Protein AF-A0A497KHQ5-F1 (afdb_monomer)

Mean predicted aligned error: 6.44 Å

Nearest PDB structures (foldseek):
  6l7s-assembly1_C  TM=7.449E-01  e=1.242E-02  Homo sapiens
  4qb5-assembly1_C  TM=6.664E-01  e=3.956E+00  Rhodoferax ferrireducens T118
  4qb5-assembly2_B  TM=6.633E-01  e=3.956E+00  Rhodoferax ferrireducens T118
  1u2x-assembly2_B  TM=2.393E-01  e=1.279E+00  Pyrococcus horikoshii

Solvent-accessible surface area (backbone atoms only — not comparable to full-atom values): 12905 Å² total; per-residue (Å²): 71,59,88,84,69,63,38,82,51,92,83,61,65,59,45,84,47,77,44,52,30,50,50,43,57,68,56,57,74,39,44,54,62,41,44,73,75,60,33,48,77,51,51,54,61,40,35,46,35,39,38,45,89,89,40,40,38,39,31,38,31,34,41,78,57,90,69,31,27,32,35,70,42,76,71,34,80,43,90,64,56,77,64,56,54,50,51,50,49,52,46,35,44,57,80,45,60,90,51,53,56,75,90,79,47,56,70,72,55,56,54,53,55,74,73,50,60,78,90,44,49,66,59,51,37,50,50,52,50,54,52,44,44,75,59,56,39,39,73,38,40,41,46,44,65,30,67,34,68,74,53,62,40,76,45,79,53,93,92,39,80,41,79,38,51,29,66,48,69,65,53,48,28,70,75,60,36,92,60,50,90,56,88,57,95,80,70,74,89,72,84,35,71,64,37,78,82,62,76,79,69,64,69,75,73,59,37,44,66,53,28,41,54,52,30,53,54,57,63,73,76,110

Radius of gyration: 18.42 Å; Cα contacts (8 Å, |Δi|>4): 285; chains: 1; bounding box: 38×45×41 Å

Secondary structure (DSSP, 8-state):
-HHHHSS--TT--EEEEEEEGGGHHHHHTTHHHHHHTT-EEEE-SSEEEEEETTEEEEEEEEEEETTEEEEEEEEE-----HHHHHHHHHHHHTTTTTTS-TTTS-HHHHHHHHHS-GGGHHHHHHHHHHHHHHTT-EEEEEEEEGGGGTSEEEEEETTEEEEEESSHHHHHHHHH-TTTTS--TT----TT-S-TT-----GGGGSHHHHHHHHHHHHHT-

pLDDT: mean 84.47, std 10.84, range [39.62, 97.38]

Structure (mmCIF, N/CA/C/O backbone):
data_AF-A0A497KHQ5-F1
#
_entry.id   AF-A0A497KHQ5-F1
#
loop_
_atom_site.group_PDB
_atom_site.id
_atom_site.type_symbol
_atom_site.label_atom_id
_atom_site.label_alt_id
_atom_site.label_comp_id
_atom_site.label_asym_id
_atom_site.label_entity_id
_atom_site.label_seq_id
_atom_site.pdbx_PDB_ins_code
_atom_site.Cartn_x
_atom_site.Cartn_y
_atom_site.Cartn_z
_atom_site.occupancy
_atom_site.B_iso_or_equiv
_atom_site.auth_seq_id
_atom_site.auth_comp_id
_atom_site.auth_asym_id
_atom_site.auth_atom_id
_atom_site.pdbx_PDB_model_num
ATOM 1 N N . GLY A 1 1 ? 6.304 -17.174 -1.106 1.00 90.50 1 GLY A N 1
ATOM 2 C CA . GLY A 1 1 ? 5.657 -18.406 -0.612 1.00 90.50 1 GLY A CA 1
ATOM 3 C C . GLY A 1 1 ? 4.700 -18.999 -1.626 1.00 90.50 1 GLY A C 1
ATOM 4 O O . GLY A 1 1 ? 5.001 -20.048 -2.179 1.00 90.50 1 GLY A O 1
ATOM 5 N N . ALA A 1 2 ? 3.586 -18.314 -1.908 1.00 94.06 2 ALA A N 1
ATOM 6 C CA . ALA A 1 2 ? 2.476 -18.850 -2.706 1.00 94.06 2 ALA A CA 1
ATOM 7 C C . ALA A 1 2 ? 2.875 -19.440 -4.073 1.00 94.06 2 ALA A C 1
ATOM 9 O O . ALA A 1 2 ? 2.565 -20.594 -4.334 1.00 94.06 2 ALA A O 1
ATOM 10 N N . VAL A 1 3 ? 3.603 -18.693 -4.911 1.00 94.56 3 VAL A N 1
ATOM 11 C CA . VAL A 1 3 ? 4.017 -19.167 -6.250 1.00 94.56 3 VAL A CA 1
ATOM 12 C C . VAL A 1 3 ? 5.096 -20.248 -6.172 1.00 94.56 3 VAL A C 1
ATOM 14 O O . VAL A 1 3 ? 5.019 -21.258 -6.856 1.00 94.56 3 VAL A O 1
ATOM 17 N N . ARG A 1 4 ? 6.105 -20.037 -5.321 1.00 93.12 4 ARG A N 1
ATOM 18 C CA . ARG A 1 4 ? 7.283 -20.910 -5.227 1.00 93.12 4 ARG A CA 1
ATOM 19 C C . ARG A 1 4 ? 6.982 -22.266 -4.587 1.00 93.12 4 ARG A C 1
ATOM 21 O O . ARG A 1 4 ? 7.469 -23.285 -5.052 1.00 93.12 4 ARG A O 1
ATOM 28 N N . GLU A 1 5 ? 6.244 -22.262 -3.480 1.00 92.94 5 GLU A N 1
ATOM 29 C CA . GLU A 1 5 ? 6.102 -23.418 -2.584 1.00 92.94 5 GLU A CA 1
ATOM 30 C C . GLU A 1 5 ? 4.640 -23.772 -2.284 1.00 92.94 5 GLU A C 1
ATOM 32 O O . GLU A 1 5 ? 4.385 -24.702 -1.523 1.00 92.94 5 GLU A O 1
ATOM 37 N N . GLY A 1 6 ? 3.666 -23.011 -2.797 1.00 93.81 6 GLY A N 1
ATOM 38 C CA . GLY A 1 6 ? 2.247 -23.253 -2.513 1.00 93.81 6 GLY A CA 1
ATOM 39 C C . GLY A 1 6 ? 1.849 -23.052 -1.045 1.00 93.81 6 GLY A C 1
ATOM 40 O O . GLY A 1 6 ? 0.769 -23.476 -0.645 1.00 93.81 6 GLY A O 1
ATOM 41 N N . ARG A 1 7 ? 2.696 -22.404 -0.229 1.00 93.31 7 ARG A N 1
ATOM 42 C CA . ARG A 1 7 ? 2.475 -22.193 1.214 1.00 93.31 7 ARG A CA 1
ATOM 43 C C . ARG A 1 7 ? 2.938 -20.818 1.698 1.00 93.31 7 ARG A C 1
ATOM 45 O O . ARG A 1 7 ? 3.725 -20.141 1.029 1.00 93.31 7 ARG A O 1
ATOM 52 N N . ILE A 1 8 ? 2.458 -20.419 2.876 1.00 91.25 8 ILE A N 1
ATOM 53 C CA . ILE A 1 8 ? 2.971 -19.248 3.608 1.00 91.25 8 ILE A CA 1
ATOM 54 C C . ILE A 1 8 ? 4.398 -19.550 4.083 1.00 91.25 8 ILE A C 1
ATOM 56 O O . ILE A 1 8 ? 4.686 -20.672 4.513 1.00 91.25 8 ILE A O 1
ATOM 60 N N . ILE A 1 9 ? 5.300 -18.571 3.976 1.00 90.25 9 ILE A N 1
ATOM 61 C CA . ILE A 1 9 ? 6.669 -18.732 4.470 1.00 90.25 9 ILE A CA 1
ATOM 62 C C . ILE A 1 9 ? 6.625 -18.679 6.008 1.00 90.25 9 ILE A C 1
ATOM 64 O O . ILE A 1 9 ? 5.984 -17.786 6.555 1.00 90.25 9 ILE A O 1
ATOM 68 N N . PRO A 1 10 ? 7.283 -19.601 6.739 1.00 89.06 10 PRO A N 1
ATOM 69 C CA . PRO A 1 10 ? 7.136 -19.692 8.196 1.00 89.06 10 PRO A CA 1
ATOM 70 C C . PRO A 1 10 ? 7.509 -18.432 8.989 1.00 89.06 10 PRO A C 1
ATOM 72 O O . PRO A 1 10 ? 7.027 -18.265 10.105 1.00 89.06 10 PRO A O 1
ATOM 75 N N . TRP A 1 11 ? 8.381 -17.584 8.440 1.00 89.25 11 TRP A N 1
ATOM 76 C CA . TRP A 1 11 ? 8.819 -16.332 9.060 1.00 89.25 11 TRP A CA 1
ATOM 77 C C . TRP A 1 11 ? 8.120 -15.083 8.498 1.00 89.25 11 TRP A C 1
ATOM 79 O O . TRP A 1 11 ? 8.437 -13.982 8.945 1.00 89.25 11 TRP A O 1
ATOM 89 N N . ASP A 1 12 ? 7.164 -15.229 7.569 1.00 87.06 12 ASP A N 1
ATOM 90 C CA . ASP A 1 12 ? 6.320 -14.107 7.138 1.00 87.06 12 ASP A CA 1
ATOM 91 C C . ASP A 1 12 ? 5.403 -13.693 8.299 1.00 87.06 12 ASP A C 1
ATOM 93 O O . ASP A 1 12 ? 4.770 -14.527 8.953 1.00 87.06 12 ASP A O 1
ATOM 97 N N . THR A 1 13 ? 5.322 -12.388 8.558 1.00 87.38 13 THR A N 1
ATOM 98 C CA . THR A 1 13 ? 4.508 -11.831 9.660 1.00 87.38 13 THR A CA 1
ATOM 99 C C . THR A 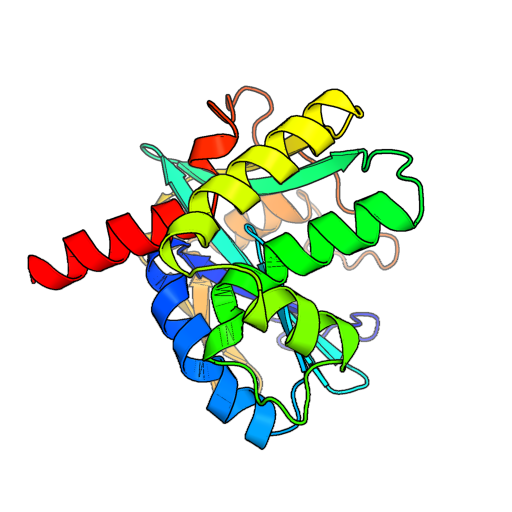1 13 ? 3.265 -11.087 9.171 1.00 87.38 13 THR A C 1
ATOM 101 O O . THR A 1 13 ? 2.407 -10.682 9.963 1.00 87.38 13 THR A O 1
ATOM 104 N N . ASP A 1 14 ? 3.145 -10.942 7.858 1.00 89.94 14 ASP A N 1
ATOM 105 C CA . ASP A 1 14 ? 2.129 -10.182 7.159 1.00 89.94 14 ASP A CA 1
ATOM 106 C C . ASP A 1 14 ? 1.719 -10.853 5.840 1.00 89.94 14 ASP A C 1
ATOM 108 O O . ASP A 1 14 ? 2.266 -11.866 5.407 1.00 89.94 14 ASP A O 1
ATOM 112 N N . ILE A 1 15 ? 0.657 -10.317 5.245 1.00 91.44 15 ILE A N 1
ATOM 113 C CA . ILE A 1 15 ? 0.131 -10.727 3.947 1.00 91.44 15 ILE A CA 1
ATOM 114 C C . ILE A 1 15 ? 0.060 -9.482 3.072 1.00 91.44 15 ILE A C 1
ATOM 116 O O . ILE A 1 15 ? -0.700 -8.558 3.371 1.00 91.44 15 ILE A O 1
ATOM 120 N N . ASP A 1 16 ? 0.797 -9.485 1.967 1.00 91.06 16 ASP A N 1
ATOM 121 C CA . ASP A 1 16 ? 0.724 -8.433 0.959 1.00 91.06 16 ASP A CA 1
ATOM 122 C C . ASP A 1 16 ? -0.207 -8.820 -0.195 1.00 91.06 16 ASP A C 1
ATOM 124 O O . ASP A 1 16 ? -0.142 -9.913 -0.760 1.00 91.06 16 ASP A O 1
ATOM 128 N N . LEU A 1 17 ? -1.069 -7.880 -0.565 1.00 94.75 17 LEU A N 1
ATOM 129 C CA . LEU A 1 17 ? -1.957 -7.917 -1.721 1.00 94.75 17 LEU A CA 1
ATOM 130 C C . LEU A 1 17 ? -1.772 -6.633 -2.542 1.00 94.75 17 LEU A C 1
ATOM 132 O O . LEU A 1 17 ? -1.210 -5.646 -2.068 1.00 94.75 17 LEU A O 1
ATOM 136 N N . GLY A 1 18 ? -2.288 -6.619 -3.770 1.00 94.75 18 GLY A N 1
ATOM 137 C CA . GLY A 1 18 ? -2.265 -5.447 -4.645 1.00 94.75 18 GLY A CA 1
ATOM 138 C C . GLY A 1 18 ? -3.650 -5.107 -5.183 1.00 94.75 18 GLY A C 1
ATOM 139 O O . GLY A 1 18 ? -4.434 -5.999 -5.499 1.00 94.75 18 GLY A O 1
ATOM 140 N N . ALA A 1 19 ? -3.940 -3.815 -5.309 1.00 95.19 19 ALA A N 1
ATOM 141 C CA . ALA A 1 19 ? -5.115 -3.298 -6.004 1.00 95.19 19 ALA A CA 1
ATOM 142 C C . ALA A 1 19 ? -4.749 -2.034 -6.789 1.00 95.19 19 ALA A C 1
ATOM 144 O O . ALA A 1 19 ? -3.788 -1.340 -6.455 1.00 95.19 19 ALA A O 1
ATOM 145 N N . MET A 1 20 ? -5.526 -1.702 -7.820 1.00 93.50 20 MET A N 1
ATOM 146 C CA . MET A 1 20 ? -5.388 -0.402 -8.474 1.00 93.50 20 MET A CA 1
ATOM 147 C C . MET A 1 20 ? -5.937 0.697 -7.558 1.00 93.50 20 MET A C 1
ATOM 149 O O . MET A 1 20 ? -7.005 0.557 -6.967 1.00 93.50 20 MET A O 1
ATOM 153 N N . CYS A 1 21 ? -5.232 1.822 -7.466 1.00 91.25 21 CYS A N 1
ATOM 154 C CA . CYS A 1 21 ? -5.620 2.977 -6.656 1.00 91.25 21 CYS A CA 1
ATOM 155 C C . CYS A 1 21 ? -6.992 3.527 -7.076 1.00 91.25 21 CYS A C 1
ATOM 157 O O . CYS A 1 21 ? -7.769 3.963 -6.232 1.00 91.25 21 CYS A O 1
ATOM 159 N N . SER A 1 22 ? -7.335 3.436 -8.365 1.00 88.25 22 SER A N 1
ATOM 160 C CA . SER A 1 22 ? -8.658 3.791 -8.898 1.00 88.25 22 SER A CA 1
ATOM 161 C C . SER A 1 22 ? -9.802 2.930 -8.346 1.00 88.25 22 SER A C 1
ATOM 163 O O . SER A 1 22 ? -10.960 3.333 -8.420 1.00 88.25 22 SER A O 1
ATOM 165 N N . GLU A 1 23 ? -9.500 1.766 -7.768 1.00 90.06 23 GLU A N 1
ATOM 166 C CA . GLU A 1 23 ? -10.470 0.883 -7.115 1.00 90.06 23 GLU A CA 1
ATOM 167 C C . GLU A 1 23 ? -10.505 1.045 -5.592 1.00 90.06 23 GLU A C 1
ATOM 169 O O . GLU A 1 23 ? -11.276 0.356 -4.919 1.00 90.06 23 GLU A O 1
ATOM 174 N N . ALA A 1 24 ? -9.716 1.964 -5.028 1.00 89.75 24 ALA A N 1
ATOM 175 C CA . ALA A 1 24 ? -9.628 2.147 -3.585 1.00 89.75 24 ALA A CA 1
ATOM 176 C C . ALA A 1 24 ? -10.984 2.464 -2.930 1.00 89.75 24 ALA A C 1
ATOM 178 O O . ALA A 1 24 ? -11.211 2.046 -1.799 1.00 89.75 24 ALA A O 1
ATOM 179 N N . ASP A 1 25 ? -11.915 3.116 -3.639 1.00 87.62 25 ASP A N 1
ATOM 180 C CA . ASP A 1 25 ? -13.280 3.369 -3.146 1.00 87.62 25 ASP A CA 1
ATOM 181 C C . ASP A 1 25 ? -13.998 2.063 -2.767 1.00 87.62 25 ASP A C 1
ATOM 183 O O . ASP A 1 25 ? -14.642 1.965 -1.721 1.00 87.62 25 ASP A O 1
ATOM 187 N N . LYS A 1 26 ? -13.821 1.002 -3.567 1.00 90.94 26 LYS A N 1
ATOM 188 C CA . LYS A 1 26 ? -14.425 -0.309 -3.292 1.00 90.94 26 LYS A CA 1
ATOM 189 C C . LYS A 1 26 ? -13.916 -0.884 -1.970 1.00 90.94 26 LYS A C 1
ATOM 191 O O . LYS A 1 26 ? -14.701 -1.469 -1.229 1.00 90.94 26 LYS A O 1
ATOM 196 N N . LEU A 1 27 ? -12.630 -0.695 -1.665 1.00 91.56 27 LEU A N 1
ATOM 197 C CA . LEU A 1 27 ? -12.016 -1.118 -0.402 1.00 91.56 27 LEU A CA 1
ATOM 198 C C . LEU A 1 27 ? -12.486 -0.239 0.764 1.00 91.56 27 LEU A C 1
ATOM 200 O O . LEU A 1 27 ? -12.907 -0.748 1.802 1.00 91.56 27 LEU A O 1
ATOM 204 N N . ILE A 1 28 ? -12.483 1.082 0.574 1.00 89.62 28 ILE A N 1
ATOM 205 C CA . ILE A 1 28 ? -12.901 2.075 1.570 1.00 89.62 28 ILE A CA 1
ATOM 206 C C . ILE A 1 28 ? -14.351 1.835 2.012 1.00 89.62 28 ILE A C 1
ATOM 208 O O . ILE A 1 28 ? -14.645 1.807 3.207 1.00 89.62 28 ILE A O 1
ATOM 212 N N . ARG A 1 29 ? -15.270 1.545 1.086 1.00 90.38 29 ARG A N 1
ATOM 213 C CA . ARG A 1 29 ? -16.673 1.230 1.421 1.00 90.38 29 ARG A CA 1
ATOM 214 C C . ARG A 1 29 ? -16.846 -0.049 2.242 1.00 90.38 29 ARG A C 1
ATOM 216 O O . ARG A 1 29 ? -17.902 -0.240 2.842 1.00 90.38 29 ARG A O 1
ATOM 223 N N . LYS A 1 30 ? -15.838 -0.924 2.288 1.00 93.31 30 LYS A N 1
ATOM 224 C CA . LYS A 1 30 ? -15.858 -2.170 3.067 1.00 93.31 30 LYS A CA 1
ATOM 225 C C . LYS A 1 30 ? -15.378 -2.009 4.504 1.00 93.31 30 LYS A C 1
ATOM 227 O O . LYS A 1 30 ? -15.531 -2.952 5.278 1.00 93.31 30 LYS A O 1
ATOM 232 N N . ILE A 1 31 ? -14.887 -0.831 4.898 1.00 91.88 31 ILE A N 1
ATOM 233 C CA . ILE A 1 31 ? -14.436 -0.554 6.273 1.00 91.88 31 ILE A CA 1
ATOM 234 C C . ILE A 1 31 ? -15.462 -0.993 7.333 1.00 91.88 31 ILE A C 1
ATOM 236 O O . ILE A 1 31 ? -15.057 -1.731 8.233 1.00 91.88 31 ILE A O 1
ATOM 240 N N . PRO A 1 32 ? -16.771 -0.667 7.238 1.00 91.19 32 PRO A N 1
ATOM 241 C CA . PRO A 1 32 ? -17.730 -1.089 8.262 1.00 91.19 32 PRO A CA 1
ATOM 242 C C . PRO A 1 32 ? -17.834 -2.616 8.402 1.00 91.19 32 PRO A C 1
ATOM 244 O O . PRO A 1 32 ? -17.900 -3.136 9.513 1.00 91.19 32 PRO A O 1
ATOM 247 N N . GLU A 1 33 ? -17.814 -3.345 7.281 1.00 93.56 33 GLU A N 1
ATOM 248 C CA . GLU A 1 33 ? -17.879 -4.813 7.255 1.00 93.56 33 GLU A CA 1
ATOM 249 C C . GLU A 1 33 ? -16.611 -5.438 7.864 1.00 93.56 33 GLU A C 1
ATOM 251 O O . GLU A 1 33 ? -16.678 -6.393 8.640 1.00 93.56 33 GLU A O 1
ATOM 256 N N . LEU A 1 34 ? -15.444 -4.874 7.546 1.00 93.25 34 LEU A N 1
ATOM 257 C CA . LEU A 1 34 ? -14.155 -5.308 8.085 1.00 93.25 34 LEU A CA 1
ATOM 258 C C . LEU A 1 34 ? -14.071 -5.069 9.597 1.00 93.25 34 LEU A C 1
ATOM 260 O O . LEU A 1 34 ? -13.654 -5.959 10.343 1.00 93.25 34 LEU A O 1
ATOM 264 N N . GLU A 1 35 ? -14.527 -3.907 10.068 1.00 91.19 35 GLU A N 1
ATOM 265 C CA . GLU A 1 35 ? -14.580 -3.588 11.496 1.00 91.19 35 GLU A CA 1
ATOM 266 C C . GLU A 1 35 ? -15.525 -4.524 12.263 1.00 91.19 35 GLU A C 1
ATOM 268 O O . GLU A 1 35 ? -15.177 -4.976 13.359 1.00 91.19 35 GLU A O 1
ATOM 273 N N . GLN A 1 36 ? -16.682 -4.876 11.685 1.00 91.88 36 GLN A N 1
ATOM 274 C CA . GLN A 1 36 ? -17.602 -5.876 12.252 1.00 91.88 36 GLN A CA 1
ATOM 275 C C . GLN A 1 36 ? -16.948 -7.258 12.367 1.00 91.88 36 GLN A C 1
ATOM 277 O O . GLN A 1 36 ? -17.141 -7.955 13.362 1.00 91.88 36 GLN A O 1
ATOM 282 N N . LYS A 1 37 ? -16.106 -7.631 11.397 1.00 93.00 37 LYS A N 1
ATOM 283 C CA . LYS A 1 37 ? -15.306 -8.869 11.413 1.00 93.00 37 LYS A CA 1
ATOM 284 C C . LYS A 1 37 ? -14.092 -8.809 12.356 1.00 93.00 37 LYS A C 1
ATOM 286 O O . LYS A 1 37 ? -13.327 -9.772 12.437 1.00 93.00 37 LYS A O 1
ATOM 291 N N . GLY A 1 38 ? -13.916 -7.708 13.089 1.00 92.19 38 GLY A N 1
ATOM 292 C CA . GLY A 1 38 ? -12.879 -7.543 14.106 1.00 92.19 38 GLY A CA 1
ATOM 293 C C . GLY A 1 38 ? -11.539 -7.031 13.579 1.00 92.19 38 GLY A C 1
ATOM 294 O O . GLY A 1 38 ? -10.569 -7.012 14.341 1.00 92.19 38 GLY A O 1
ATOM 295 N N . PHE A 1 39 ? -11.465 -6.604 12.317 1.00 92.56 39 PHE A N 1
ATOM 296 C CA . PHE A 1 39 ? -10.277 -5.939 11.792 1.00 92.56 39 PHE A CA 1
ATOM 297 C C . PHE A 1 39 ? -10.201 -4.498 12.298 1.00 92.56 39 PHE A C 1
ATOM 299 O O . PHE A 1 39 ? -11.208 -3.800 12.420 1.00 92.56 39 PHE A O 1
ATOM 306 N N . LYS A 1 40 ? -8.986 -4.036 12.583 1.00 91.25 40 LYS A N 1
ATOM 307 C CA . LYS A 1 40 ? -8.671 -2.606 12.594 1.00 91.25 40 LYS A CA 1
ATOM 308 C C . LYS A 1 40 ? -8.248 -2.223 11.187 1.00 91.25 40 LYS A C 1
ATOM 310 O O . LYS A 1 40 ? -7.472 -2.961 10.588 1.00 91.25 40 LYS A O 1
ATOM 315 N N . VAL A 1 41 ? -8.737 -1.100 10.681 1.00 90.44 41 VAL A N 1
ATOM 316 C CA . VAL A 1 41 ? -8.380 -0.615 9.348 1.00 90.44 41 VAL A CA 1
ATOM 317 C C . VAL A 1 41 ? -7.605 0.686 9.480 1.00 90.44 41 VAL A C 1
ATOM 319 O O . VAL A 1 41 ? -7.947 1.526 10.312 1.00 90.44 41 VAL A O 1
ATOM 322 N N . ASP A 1 42 ? -6.562 0.830 8.674 1.00 88.00 42 ASP A N 1
ATOM 323 C CA . ASP A 1 42 ? -5.882 2.095 8.444 1.00 88.00 42 ASP A CA 1
ATOM 324 C C . ASP A 1 42 ? -5.658 2.290 6.946 1.00 88.00 42 ASP A C 1
ATOM 326 O O . ASP A 1 42 ? -5.470 1.326 6.203 1.00 88.00 42 ASP A O 1
ATOM 330 N N . ILE A 1 43 ? -5.708 3.532 6.487 1.00 87.00 43 ILE A N 1
ATOM 331 C CA . ILE A 1 43 ? -5.603 3.862 5.067 1.00 87.00 43 ILE A CA 1
ATOM 332 C C . ILE A 1 43 ? -4.660 5.034 4.946 1.00 87.00 43 ILE A C 1
ATOM 334 O O . ILE A 1 43 ? -4.873 6.086 5.539 1.00 87.00 43 ILE A O 1
ATOM 338 N N . THR A 1 44 ? -3.626 4.828 4.153 1.00 83.94 44 THR A N 1
ATOM 339 C CA . THR A 1 44 ? -2.692 5.871 3.742 1.00 83.94 44 THR A CA 1
ATOM 340 C C . THR A 1 44 ? -2.946 6.186 2.274 1.00 83.94 44 THR A C 1
ATOM 342 O O . THR A 1 44 ? -3.725 5.499 1.610 1.00 83.94 44 THR A O 1
ATOM 345 N N . ASP A 1 45 ? -2.230 7.154 1.709 1.00 81.25 45 ASP A N 1
ATOM 346 C CA . ASP A 1 45 ? -2.305 7.359 0.261 1.00 81.25 45 ASP A CA 1
ATOM 347 C C . ASP A 1 45 ? -1.843 6.121 -0.533 1.00 81.25 45 ASP A C 1
ATOM 349 O O . ASP A 1 45 ? -2.198 5.969 -1.697 1.00 81.25 45 ASP A O 1
ATOM 353 N N . PHE A 1 46 ? -1.054 5.218 0.053 1.00 83.56 46 PHE A N 1
ATOM 354 C CA . PHE A 1 46 ? -0.340 4.180 -0.706 1.00 83.56 46 PHE A CA 1
ATOM 355 C C . PHE A 1 46 ? -0.814 2.768 -0.400 1.00 83.56 46 PHE A C 1
ATOM 357 O O . PHE A 1 46 ? -0.570 1.854 -1.188 1.00 83.56 46 PHE A O 1
ATOM 364 N N . ARG A 1 47 ? -1.449 2.575 0.756 1.00 90.38 47 ARG A N 1
ATOM 365 C CA . ARG A 1 47 ? -1.819 1.258 1.267 1.00 90.38 47 ARG A CA 1
ATOM 366 C C . ARG A 1 47 ? -3.138 1.311 2.013 1.00 90.38 47 ARG A C 1
ATOM 368 O O . ARG A 1 47 ? -3.368 2.224 2.808 1.00 90.38 47 ARG A O 1
ATOM 375 N N . PHE A 1 48 ? -3.938 0.274 1.809 1.00 93.06 48 PHE A N 1
ATOM 376 C CA . PHE A 1 48 ? -5.063 -0.078 2.662 1.00 93.06 48 PHE A CA 1
ATOM 377 C C . PHE A 1 48 ? -4.619 -1.212 3.587 1.00 93.06 48 PHE A C 1
ATOM 379 O O . PHE A 1 48 ? -4.272 -2.295 3.122 1.00 93.06 48 PHE A O 1
ATOM 386 N N . ILE A 1 49 ? -4.585 -0.962 4.891 1.00 93.38 49 ILE A N 1
ATOM 387 C CA . ILE A 1 49 ? -4.014 -1.868 5.887 1.00 93.38 49 ILE A CA 1
ATOM 388 C C . ILE A 1 49 ? -5.140 -2.390 6.771 1.00 93.38 49 ILE A C 1
ATOM 390 O O . ILE A 1 49 ? -5.885 -1.624 7.378 1.00 93.38 49 ILE A O 1
ATOM 394 N N . MET A 1 50 ? -5.242 -3.708 6.881 1.00 94.44 50 MET A N 1
ATOM 395 C CA . MET A 1 50 ? -6.133 -4.394 7.807 1.00 94.44 50 MET A CA 1
ATOM 396 C C . MET A 1 50 ? -5.298 -5.146 8.828 1.00 94.44 50 MET A C 1
ATOM 398 O O . MET A 1 50 ? -4.392 -5.895 8.484 1.00 94.44 50 MET A O 1
ATOM 402 N N . PHE A 1 51 ? -5.626 -4.992 10.101 1.00 92.81 51 PHE A N 1
ATOM 403 C CA . PHE A 1 51 ? -4.901 -5.638 11.179 1.00 92.81 51 PHE A CA 1
ATOM 404 C C . PHE A 1 51 ? -5.841 -6.443 12.064 1.00 92.81 51 PHE A C 1
ATOM 406 O O . PHE A 1 51 ? -6.802 -5.909 12.632 1.00 92.81 51 PHE A O 1
ATOM 413 N N . ARG A 1 52 ? -5.521 -7.725 12.235 1.00 91.06 52 ARG A N 1
ATOM 414 C CA . ARG A 1 52 ? -6.150 -8.610 13.215 1.00 91.06 52 ARG A CA 1
ATOM 415 C C . ARG A 1 52 ? -5.073 -9.530 13.772 1.00 91.06 52 ARG A C 1
ATOM 417 O O . ARG A 1 52 ? -4.586 -10.407 13.069 1.00 91.06 52 ARG A O 1
ATOM 424 N N . LYS A 1 53 ? -4.712 -9.315 15.044 1.00 86.50 53 LYS A N 1
ATOM 425 C CA . LYS A 1 53 ? -3.620 -10.042 15.711 1.00 86.50 53 LYS A CA 1
ATOM 426 C C . LYS A 1 53 ? -3.689 -11.557 15.429 1.00 86.50 53 LYS A C 1
ATOM 428 O O . LYS A 1 53 ? -4.776 -12.119 15.578 1.00 86.50 53 LYS A O 1
ATOM 433 N N . PRO A 1 54 ? -2.559 -12.208 15.097 1.00 88.31 54 PRO A N 1
ATOM 434 C CA . PRO A 1 54 ? -1.204 -11.646 15.011 1.00 88.31 54 PRO A CA 1
ATOM 435 C C . PRO A 1 54 ? -0.837 -11.041 13.641 1.00 88.31 54 PRO A C 1
ATOM 437 O O . PRO A 1 54 ? 0.255 -10.504 13.519 1.00 88.31 54 PRO A O 1
ATOM 440 N N . VAL A 1 55 ? -1.721 -11.093 12.642 1.00 89.00 55 VAL A N 1
ATOM 441 C CA . VAL A 1 55 ? -1.375 -10.833 11.234 1.00 89.00 55 VAL A CA 1
ATOM 442 C C . VAL A 1 55 ? -1.801 -9.431 10.784 1.00 89.00 55 VAL A C 1
ATOM 444 O O . VAL A 1 55 ? -2.902 -8.954 11.096 1.00 89.00 55 VAL A O 1
ATOM 447 N N . ALA A 1 56 ? -0.931 -8.775 10.017 1.00 92.38 56 ALA A N 1
ATOM 448 C CA . ALA A 1 56 ? -1.268 -7.599 9.222 1.00 92.38 56 ALA A CA 1
ATOM 449 C C . ALA A 1 56 ? -1.509 -8.005 7.762 1.00 92.38 56 ALA A C 1
ATOM 451 O O . ALA A 1 56 ? -0.785 -8.826 7.215 1.00 92.38 56 ALA A O 1
ATOM 452 N N . ILE A 1 57 ? -2.528 -7.430 7.133 1.00 94.19 57 ILE A N 1
ATOM 453 C CA . ILE A 1 57 ? -2.818 -7.590 5.709 1.00 94.19 57 ILE A CA 1
ATOM 454 C C . ILE A 1 57 ? -2.706 -6.207 5.075 1.00 94.19 57 ILE A C 1
ATOM 456 O O . ILE A 1 57 ? -3.449 -5.295 5.440 1.00 94.19 57 ILE A O 1
ATOM 460 N N . SER A 1 58 ? -1.779 -6.041 4.144 1.00 93.62 58 SER A N 1
ATOM 461 C CA . SER A 1 58 ? -1.505 -4.786 3.448 1.00 93.62 58 SER A CA 1
ATOM 462 C C . SER A 1 58 ? -1.922 -4.926 1.989 1.00 93.62 58 SER A C 1
ATOM 464 O O . SER A 1 58 ? -1.466 -5.821 1.290 1.00 93.62 58 SER A O 1
ATOM 466 N N . ILE A 1 59 ? -2.794 -4.041 1.510 1.00 95.50 59 ILE A N 1
ATOM 467 C CA . ILE A 1 59 ? -3.136 -3.928 0.092 1.00 95.50 59 ILE A CA 1
ATOM 468 C C . ILE A 1 59 ? -2.407 -2.704 -0.459 1.00 95.50 59 ILE A C 1
ATOM 470 O O . ILE A 1 59 ? -2.759 -1.566 -0.137 1.00 95.50 59 ILE A O 1
ATOM 474 N N . ALA A 1 60 ? -1.395 -2.933 -1.288 1.00 93.50 60 ALA A N 1
ATOM 475 C CA . ALA A 1 60 ? -0.671 -1.885 -1.987 1.00 93.50 60 ALA A CA 1
ATOM 476 C C . ALA A 1 60 ? -1.527 -1.291 -3.120 1.00 93.50 60 ALA A C 1
ATOM 478 O O . ALA A 1 60 ? -2.126 -2.024 -3.909 1.00 93.50 60 ALA A O 1
ATOM 479 N N . LEU A 1 61 ? -1.590 0.042 -3.198 1.00 93.12 61 LEU A N 1
ATOM 480 C CA . LEU A 1 61 ? -2.429 0.772 -4.153 1.00 93.12 61 LEU A CA 1
ATOM 481 C C . LEU A 1 61 ? -1.608 1.246 -5.361 1.00 93.12 61 LEU A C 1
ATOM 483 O O . LEU A 1 61 ? -1.006 2.326 -5.342 1.00 93.12 61 LEU A O 1
ATOM 487 N N . TYR A 1 62 ? -1.607 0.443 -6.424 1.00 92.75 62 TYR A N 1
ATOM 488 C CA . TYR A 1 62 ? -0.900 0.714 -7.677 1.00 92.75 62 TYR A CA 1
ATOM 489 C C . TYR A 1 62 ? -1.555 1.847 -8.459 1.00 92.75 62 TYR A C 1
ATOM 491 O O . TYR A 1 62 ? -2.765 1.871 -8.675 1.00 92.75 62 TYR A O 1
ATOM 499 N N . ARG A 1 63 ? -0.745 2.782 -8.941 1.00 90.38 63 ARG A N 1
ATOM 500 C CA . ARG A 1 63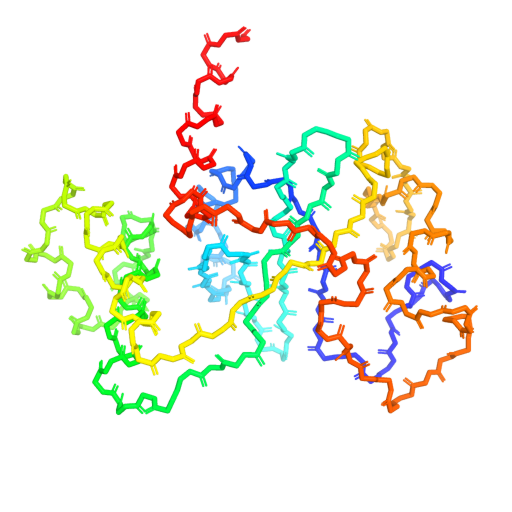 ? -1.165 3.839 -9.865 1.00 90.38 63 ARG A CA 1
ATOM 501 C C . ARG A 1 63 ? -0.643 3.538 -11.253 1.00 90.38 63 ARG A C 1
ATOM 503 O O . ARG A 1 63 ? 0.410 2.926 -11.396 1.00 90.38 63 ARG A O 1
ATOM 510 N N . ILE A 1 64 ? -1.355 4.006 -12.270 1.00 89.38 64 ILE A N 1
ATOM 511 C CA . ILE A 1 64 ? -0.950 3.844 -13.665 1.00 89.38 64 ILE A CA 1
ATOM 512 C C . ILE A 1 64 ? -0.524 5.190 -14.232 1.00 89.38 64 ILE A C 1
ATOM 514 O O . ILE A 1 64 ? -1.216 6.189 -14.061 1.00 89.38 64 ILE A O 1
ATOM 518 N N . ARG A 1 65 ? 0.603 5.211 -14.944 1.00 88.62 65 ARG A N 1
ATOM 519 C CA . ARG A 1 65 ? 1.008 6.344 -15.778 1.00 88.62 65 ARG A CA 1
ATOM 520 C C . ARG A 1 65 ? 1.690 5.833 -17.038 1.00 88.62 65 ARG A C 1
ATOM 522 O O . ARG A 1 65 ? 2.755 5.222 -16.969 1.00 88.62 65 ARG A O 1
ATOM 529 N N . GLY A 1 66 ? 1.064 6.076 -18.188 1.00 90.06 66 GLY A N 1
ATOM 530 C CA . GLY A 1 66 ? 1.500 5.491 -19.455 1.00 90.06 66 GLY A CA 1
ATOM 531 C C . GLY A 1 66 ? 1.512 3.960 -19.384 1.00 90.06 66 GLY A C 1
ATOM 532 O O . GLY A 1 66 ? 0.532 3.343 -18.969 1.00 90.06 66 GLY A O 1
ATOM 533 N N . ASN A 1 67 ? 2.640 3.352 -19.749 1.00 92.75 67 ASN A N 1
ATOM 534 C CA . ASN A 1 67 ? 2.864 1.904 -19.708 1.00 92.75 67 ASN A CA 1
ATOM 535 C C . ASN A 1 67 ? 3.455 1.403 -18.375 1.00 92.75 67 ASN A C 1
ATOM 537 O O . ASN A 1 67 ? 3.945 0.275 -18.312 1.00 92.75 67 ASN A O 1
ATOM 541 N N . LYS A 1 68 ? 3.433 2.219 -17.317 1.00 92.69 68 LYS A N 1
ATOM 542 C CA . LYS A 1 68 ? 4.015 1.898 -16.008 1.00 92.69 68 LYS A CA 1
ATOM 543 C C . LYS A 1 68 ? 2.937 1.833 -14.931 1.00 92.69 68 LYS A C 1
ATOM 545 O O . LYS A 1 68 ? 2.051 2.688 -14.873 1.00 92.69 68 LYS A O 1
ATOM 550 N N . ALA A 1 69 ? 3.048 0.835 -14.068 1.00 92.88 69 ALA A N 1
ATOM 551 C CA . ALA A 1 69 ? 2.330 0.719 -12.812 1.00 92.88 69 ALA A CA 1
ATOM 552 C C . ALA A 1 69 ? 3.302 0.988 -11.663 1.00 92.88 69 ALA A C 1
ATOM 554 O O . ALA A 1 69 ? 4.447 0.540 -11.702 1.00 92.88 69 ALA A O 1
ATOM 555 N N . TRP A 1 70 ? 2.882 1.737 -10.651 1.00 90.75 70 TRP A N 1
ATOM 556 C CA . TRP A 1 70 ? 3.810 2.177 -9.618 1.00 90.75 70 TRP A CA 1
ATOM 557 C C . TRP A 1 70 ? 3.176 2.329 -8.236 1.00 90.75 70 TRP A C 1
ATOM 559 O O . TRP A 1 70 ? 1.995 2.656 -8.102 1.00 90.75 70 TRP A O 1
ATOM 569 N N . LEU A 1 71 ? 3.995 2.098 -7.211 1.00 89.19 71 LEU A N 1
ATOM 570 C CA . LEU A 1 71 ? 3.695 2.311 -5.797 1.00 89.19 71 LEU A CA 1
ATOM 571 C C . LEU A 1 71 ? 4.565 3.441 -5.262 1.00 89.19 71 LEU A C 1
ATOM 573 O O . LEU A 1 71 ? 5.761 3.479 -5.546 1.00 89.19 71 LEU A O 1
ATOM 577 N N . LEU A 1 72 ? 3.995 4.333 -4.452 1.00 82.88 72 LEU A N 1
ATOM 578 C CA . LEU A 1 72 ? 4.805 5.298 -3.713 1.00 82.88 72 LEU A CA 1
ATOM 579 C C . LEU A 1 72 ? 5.327 4.667 -2.424 1.00 82.88 72 LEU A C 1
ATOM 581 O O . LEU A 1 72 ? 4.598 3.960 -1.729 1.00 82.88 72 LEU A O 1
ATOM 585 N N . CYS A 1 73 ? 6.576 4.962 -2.087 1.00 78.56 73 CYS A N 1
ATOM 586 C CA . CYS A 1 73 ? 7.218 4.525 -0.858 1.00 78.56 73 CYS A CA 1
ATOM 587 C C . CYS A 1 73 ? 7.986 5.664 -0.196 1.00 78.56 73 CYS A C 1
ATOM 589 O O . CYS A 1 73 ? 8.672 6.439 -0.861 1.00 78.56 73 CYS A O 1
ATOM 591 N N . CYS A 1 74 ? 7.891 5.745 1.130 1.00 76.25 74 CYS A N 1
ATOM 592 C CA . CYS A 1 74 ? 8.675 6.682 1.923 1.00 76.25 74 CYS A CA 1
ATOM 593 C C . CYS A 1 74 ? 10.104 6.141 2.061 1.00 76.25 74 CYS A C 1
ATOM 595 O O . CYS A 1 74 ? 10.317 5.084 2.649 1.00 76.25 74 CYS A O 1
ATOM 597 N N . LYS A 1 75 ? 11.072 6.850 1.478 1.00 74.19 75 LYS A N 1
ATOM 598 C CA . LYS A 1 75 ? 12.502 6.508 1.502 1.00 74.19 75 LYS A CA 1
ATOM 599 C C . LYS A 1 75 ? 13.158 6.995 2.792 1.00 74.19 75 LYS A C 1
ATOM 601 O O . LYS A 1 75 ? 14.051 6.349 3.332 1.00 74.19 75 LYS A O 1
ATOM 606 N N . LYS A 1 76 ? 12.690 8.138 3.291 1.00 73.88 76 LYS A N 1
ATOM 607 C CA . LYS A 1 76 ? 13.152 8.755 4.528 1.00 73.88 76 LYS A CA 1
ATOM 608 C C . LYS A 1 76 ? 11.984 9.463 5.186 1.00 73.88 76 LYS A C 1
ATOM 610 O O . LYS A 1 76 ? 11.504 10.483 4.692 1.00 73.88 76 LYS A O 1
ATOM 615 N N . ALA A 1 77 ? 11.561 8.921 6.320 1.00 70.75 77 ALA A N 1
ATOM 616 C CA . ALA A 1 77 ? 10.648 9.623 7.201 1.00 70.75 77 ALA A CA 1
ATOM 617 C C . ALA A 1 77 ? 11.376 10.821 7.823 1.00 70.75 77 ALA A C 1
ATOM 619 O O . ALA A 1 77 ? 12.549 10.724 8.205 1.00 70.75 77 ALA A O 1
ATOM 620 N N . SER A 1 78 ? 10.688 11.952 7.942 1.00 67.12 78 SER A N 1
ATOM 621 C CA . SER A 1 78 ? 11.250 13.110 8.628 1.00 67.12 78 SER A CA 1
ATOM 622 C C . SER A 1 78 ? 11.374 12.818 10.128 1.00 67.12 78 SER A C 1
ATOM 624 O O . SER A 1 78 ? 10.652 11.991 10.699 1.00 67.12 78 SER A O 1
ATOM 626 N N . LYS A 1 79 ? 12.294 13.515 10.803 1.00 65.75 79 LYS A N 1
ATOM 627 C CA . LYS A 1 79 ? 12.411 13.474 12.268 1.00 65.75 79 LYS A CA 1
ATOM 628 C C . LYS A 1 79 ? 11.305 14.332 12.888 1.00 65.75 79 LYS A C 1
ATOM 630 O O . LYS A 1 79 ? 11.569 15.395 13.441 1.00 65.75 79 LYS A O 1
ATOM 635 N N . PHE A 1 80 ? 10.055 13.903 12.756 1.00 65.38 80 PHE A N 1
ATOM 636 C CA . PHE A 1 80 ? 8.931 14.624 13.341 1.00 65.38 80 PHE A CA 1
ATOM 637 C C . PHE A 1 80 ? 9.007 14.652 14.870 1.00 65.38 80 PHE A C 1
ATOM 639 O O . PHE A 1 80 ? 9.303 13.644 15.516 1.00 65.38 80 PHE A O 1
ATOM 646 N N . ASN A 1 81 ? 8.598 15.779 15.458 1.00 68.62 81 ASN A N 1
ATOM 647 C CA . ASN A 1 81 ? 8.104 15.784 16.831 1.00 68.62 81 ASN A CA 1
ATOM 648 C C . ASN A 1 81 ? 6.772 14.998 16.907 1.00 68.62 81 ASN A C 1
ATOM 650 O O . ASN A 1 81 ? 6.058 14.840 15.913 1.00 68.62 81 ASN A O 1
ATOM 654 N N . SER A 1 82 ? 6.408 14.483 18.083 1.00 75.38 82 SER A N 1
ATOM 655 C CA . SER A 1 82 ? 5.200 13.653 18.263 1.00 75.38 82 SER A CA 1
ATOM 656 C C . SER A 1 82 ? 3.897 14.330 17.804 1.00 75.38 82 SER A C 1
ATOM 658 O O . SER A 1 82 ? 2.931 13.645 17.475 1.00 75.38 82 SER A O 1
ATOM 660 N N . ILE A 1 83 ? 3.878 15.665 17.753 1.00 78.12 83 ILE A N 1
ATOM 661 C CA . ILE A 1 83 ? 2.732 16.479 17.338 1.00 78.12 83 ILE A CA 1
ATOM 662 C C . ILE A 1 83 ? 2.484 16.344 15.834 1.00 78.12 83 ILE A C 1
ATOM 664 O O . ILE A 1 83 ? 1.364 16.050 15.423 1.00 78.12 83 ILE A O 1
ATOM 668 N N . MET A 1 84 ? 3.518 16.491 15.003 1.00 79.25 84 MET A N 1
ATOM 669 C CA . MET A 1 84 ? 3.355 16.372 13.552 1.00 79.25 84 MET A CA 1
ATOM 670 C C . MET A 1 84 ? 2.939 14.965 13.128 1.00 79.25 84 MET A C 1
ATOM 672 O O . MET A 1 84 ? 2.069 14.825 12.276 1.00 79.25 84 MET A O 1
ATOM 676 N N . ARG A 1 85 ? 3.452 13.922 13.795 1.00 77.62 85 ARG A N 1
ATOM 677 C CA . ARG A 1 85 ? 3.001 12.536 13.559 1.00 77.62 85 ARG A CA 1
ATOM 678 C C . ARG A 1 85 ? 1.501 12.376 13.792 1.00 77.62 85 ARG A C 1
ATOM 680 O O . ARG A 1 85 ? 0.840 11.639 13.068 1.00 77.62 85 ARG A O 1
ATOM 687 N N . TYR A 1 86 ? 0.970 13.058 14.803 1.00 82.62 86 TYR A N 1
ATOM 688 C CA . TYR A 1 86 ? -0.457 13.037 15.093 1.00 82.62 86 TYR A CA 1
ATOM 689 C C . TYR A 1 86 ? -1.275 13.770 14.021 1.00 82.62 86 TYR A C 1
ATOM 691 O O . TYR A 1 86 ? -2.321 13.266 13.622 1.00 82.62 86 TYR A O 1
ATOM 699 N N . PHE A 1 87 ? -0.797 14.906 13.505 1.00 83.44 87 PHE A N 1
ATOM 700 C CA . PHE A 1 87 ? -1.461 15.600 12.395 1.00 83.44 87 PHE A CA 1
ATOM 701 C C . PHE A 1 87 ? -1.440 14.796 11.094 1.00 83.44 87 PHE A C 1
ATOM 703 O O . PHE A 1 87 ? -2.475 14.717 10.435 1.00 83.44 87 PHE A O 1
ATOM 710 N N . SER A 1 88 ? -0.320 14.150 10.756 1.00 80.50 88 SER A N 1
ATOM 711 C CA . SER A 1 88 ? -0.244 13.247 9.600 1.00 80.50 88 SER A CA 1
ATOM 712 C C . SER A 1 88 ? -1.238 12.097 9.730 1.00 80.50 88 SER A C 1
ATOM 714 O O . SER A 1 88 ? -2.012 11.855 8.809 1.00 80.50 88 SER A O 1
ATOM 716 N N . LEU A 1 89 ? -1.319 11.481 10.917 1.00 81.75 89 LEU A N 1
ATOM 717 C CA . LEU A 1 89 ? -2.312 10.446 11.201 1.00 81.75 89 LEU A CA 1
ATOM 718 C C . LEU A 1 89 ? -3.744 10.974 11.021 1.00 81.75 89 LEU A C 1
ATOM 720 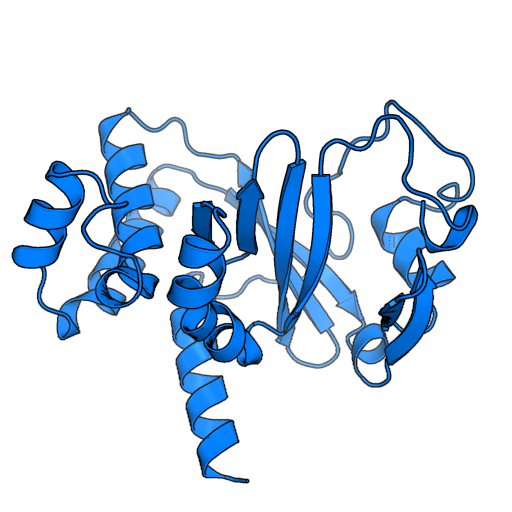O O . LEU A 1 89 ? -4.544 10.353 10.333 1.00 81.75 89 LEU A O 1
ATOM 724 N N . LEU A 1 90 ? -4.089 12.125 11.605 1.00 85.06 90 LEU A N 1
ATOM 725 C CA . LEU A 1 90 ? -5.419 12.721 11.432 1.00 85.06 90 LEU A CA 1
ATOM 726 C C . LEU A 1 90 ? -5.745 12.984 9.958 1.00 85.06 90 LEU A C 1
ATOM 728 O O . LEU A 1 90 ? -6.870 12.730 9.529 1.00 85.06 90 LEU A O 1
ATOM 732 N N . ALA A 1 91 ? -4.768 13.464 9.190 1.00 85.06 91 ALA A N 1
ATOM 733 C CA . ALA A 1 91 ? -4.910 13.695 7.761 1.00 85.06 91 ALA A CA 1
ATOM 734 C C . ALA A 1 91 ? -5.038 12.393 6.958 1.00 85.06 91 ALA A C 1
ATOM 736 O O . ALA A 1 91 ? -5.657 12.420 5.901 1.00 85.06 91 ALA A O 1
ATOM 737 N N . ASP A 1 92 ? -4.461 11.268 7.390 1.00 81.19 92 ASP A N 1
ATOM 738 C CA . ASP A 1 92 ? -4.698 9.940 6.786 1.00 81.19 92 ASP A CA 1
ATOM 739 C C . ASP A 1 92 ? -6.138 9.501 7.050 1.00 81.19 92 ASP A C 1
ATOM 741 O O . ASP A 1 92 ? -6.890 9.140 6.147 1.00 81.19 92 ASP A O 1
ATOM 745 N N . ARG A 1 93 ? -6.577 9.640 8.298 1.00 85.56 93 ARG A N 1
ATOM 746 C CA . ARG A 1 93 ? -7.901 9.194 8.741 1.00 85.56 93 ARG A CA 1
ATOM 747 C C . ARG A 1 93 ? -9.054 10.039 8.222 1.00 85.56 93 ARG A C 1
ATOM 749 O O . ARG A 1 93 ? -10.190 9.566 8.192 1.00 85.56 93 ARG A O 1
ATOM 756 N N . ILE A 1 94 ? -8.778 11.263 7.773 1.00 85.25 94 ILE A N 1
ATOM 757 C CA . ILE A 1 94 ? -9.788 12.154 7.196 1.00 85.25 94 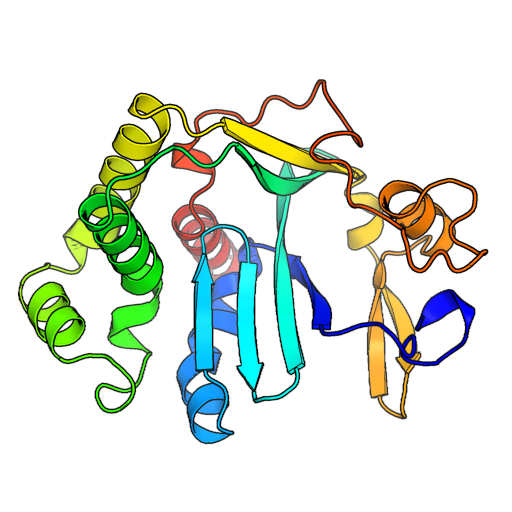ILE A CA 1
ATOM 758 C C . ILE A 1 94 ? -10.502 11.509 5.999 1.00 85.25 94 ILE A C 1
ATOM 760 O O . ILE A 1 94 ? -11.701 11.705 5.828 1.00 85.25 94 ILE A O 1
ATOM 764 N N . LEU A 1 95 ? -9.791 10.658 5.249 1.00 75.19 95 LEU A N 1
ATOM 765 C CA . LEU A 1 95 ? -10.280 9.916 4.084 1.00 75.19 95 LEU A CA 1
ATOM 766 C C . LEU A 1 95 ? -11.475 9.017 4.394 1.00 75.19 95 LEU A C 1
ATOM 768 O O . LEU A 1 95 ? -12.343 8.803 3.552 1.00 75.19 95 LEU A O 1
ATOM 772 N N . TYR A 1 96 ? -11.505 8.467 5.604 1.00 78.69 96 TYR A N 1
ATOM 773 C CA . TYR A 1 96 ? -12.454 7.432 5.992 1.00 78.69 96 TYR A CA 1
ATOM 774 C C . TYR A 1 96 ? -13.180 7.744 7.304 1.00 78.69 96 TYR A C 1
ATOM 776 O O . TYR A 1 96 ? -13.907 6.903 7.837 1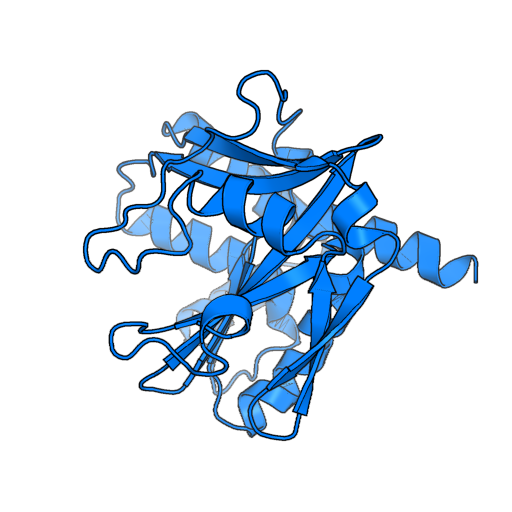.00 78.69 96 TYR A O 1
ATOM 784 N N . ARG A 1 97 ? -13.062 8.980 7.802 1.00 83.06 97 ARG A N 1
ATOM 785 C CA . ARG A 1 97 ? -13.656 9.429 9.073 1.00 83.06 97 ARG A CA 1
ATOM 786 C C . ARG A 1 97 ? -15.168 9.224 9.177 1.00 83.06 97 ARG A C 1
ATOM 788 O O . ARG A 1 97 ? -15.680 9.065 10.280 1.00 83.06 97 ARG A O 1
ATOM 795 N N . ASN A 1 98 ? -15.870 9.213 8.044 1.00 81.44 98 ASN A N 1
ATOM 796 C CA . ASN A 1 98 ? -17.321 9.008 7.980 1.00 81.44 98 ASN A CA 1
ATOM 797 C C . ASN A 1 98 ? -17.728 7.526 7.902 1.00 81.44 98 ASN A C 1
ATOM 799 O O . ASN A 1 98 ? -18.909 7.218 8.029 1.00 81.44 98 ASN A O 1
ATOM 803 N N . LEU A 1 99 ? -16.772 6.619 7.678 1.00 81.25 99 LEU A N 1
ATOM 804 C CA . LEU A 1 99 ? -17.007 5.185 7.480 1.00 81.25 99 LEU A CA 1
ATOM 805 C C . LEU A 1 99 ? -16.549 4.344 8.674 1.00 81.25 99 LEU A C 1
ATOM 807 O O . LEU A 1 99 ? -17.108 3.279 8.923 1.00 81.25 99 LEU A O 1
ATOM 811 N N . THR A 1 100 ? -15.565 4.824 9.431 1.00 79.25 100 THR A N 1
ATOM 812 C CA . THR A 1 100 ? -15.135 4.180 10.675 1.00 79.25 100 THR A CA 1
ATOM 813 C C . THR A 1 100 ? -16.175 4.338 11.775 1.00 79.25 100 THR A C 1
ATOM 815 O O . THR A 1 100 ? -16.721 5.421 12.010 1.00 79.25 100 THR A O 1
ATOM 818 N N . SER A 1 101 ? -16.408 3.260 12.523 1.00 76.25 101 SER A N 1
ATOM 819 C CA . SER A 1 101 ? -17.282 3.298 13.687 1.00 76.25 101 SER A CA 1
ATOM 820 C C . SER A 1 101 ? -16.776 4.293 14.737 1.00 76.25 101 SER A C 1
ATOM 822 O O . SER A 1 101 ? -15.644 4.205 15.224 1.00 76.25 101 SER A O 1
ATOM 824 N N . LYS A 1 102 ? -17.659 5.192 15.199 1.00 75.69 102 LYS A N 1
ATOM 825 C CA . LYS A 1 102 ? -17.360 6.138 16.293 1.00 75.69 102 LYS A CA 1
ATOM 826 C C . LYS A 1 102 ? -16.904 5.441 17.581 1.00 75.69 102 LYS A C 1
ATOM 828 O O . LYS A 1 102 ? -16.220 6.070 18.382 1.00 75.69 102 LYS A O 1
ATOM 833 N N . SER A 1 103 ? -17.275 4.176 17.805 1.00 72.81 103 SER A N 1
ATOM 834 C CA . SER A 1 103 ? -16.828 3.406 18.977 1.00 72.81 103 SER A CA 1
ATOM 835 C C . SER A 1 103 ? -15.399 2.870 18.845 1.00 72.81 103 SER A C 1
ATOM 837 O O . SER A 1 103 ? -14.762 2.582 19.854 1.00 72.81 103 SER A O 1
ATOM 839 N N . LYS A 1 104 ? -14.880 2.752 17.617 1.00 76.50 104 LYS A N 1
ATOM 840 C CA . LYS A 1 104 ? -13.502 2.329 17.319 1.00 76.50 104 LYS A CA 1
ATOM 841 C C . LYS A 1 104 ? -12.536 3.514 17.210 1.00 76.50 104 LYS A C 1
ATOM 843 O O . LYS A 1 104 ? -11.327 3.324 17.316 1.00 76.50 104 LYS A O 1
ATOM 848 N N . MET A 1 105 ? -13.069 4.723 17.040 1.00 82.31 105 MET A N 1
ATOM 849 C CA . MET A 1 105 ? -12.305 5.958 16.900 1.00 82.31 105 MET A CA 1
ATOM 850 C C . MET A 1 105 ? -11.966 6.596 18.264 1.00 82.31 105 MET A C 1
ATOM 852 O O . MET A 1 105 ? -12.868 6.803 19.084 1.00 82.31 105 MET A O 1
ATOM 856 N N . PRO A 1 106 ? -10.699 6.976 18.519 1.00 85.44 106 PRO A N 1
ATOM 857 C CA . PRO A 1 106 ? -10.309 7.697 19.731 1.00 85.44 106 PRO A CA 1
ATOM 858 C C . PRO A 1 106 ? -11.075 9.016 19.924 1.00 85.44 106 PRO A C 1
ATOM 860 O O . PRO A 1 106 ? -11.331 9.744 18.967 1.00 85.44 106 PRO A O 1
ATOM 863 N N . LEU A 1 107 ? -11.379 9.378 21.178 1.00 86.38 107 LEU A N 1
ATOM 864 C CA . LEU A 1 107 ? -12.168 10.578 21.505 1.00 86.38 107 LEU A CA 1
ATOM 865 C C . LEU A 1 107 ? -11.586 11.868 20.903 1.00 86.38 107 LEU A C 1
ATOM 867 O O . LEU A 1 107 ? -12.319 12.667 20.329 1.00 86.38 107 LEU A O 1
ATOM 871 N N . ARG A 1 108 ? -10.263 12.041 20.978 1.00 86.75 108 ARG A N 1
ATOM 872 C CA . ARG A 1 108 ? -9.549 13.190 20.397 1.00 86.75 108 ARG A CA 1
ATOM 873 C C . ARG A 1 108 ? -9.747 13.332 18.882 1.00 86.75 108 ARG A C 1
ATOM 875 O O . ARG A 1 108 ? -9.841 14.447 18.385 1.00 86.75 108 ARG A O 1
ATOM 882 N N . GLU A 1 109 ? -9.857 12.216 18.165 1.00 88.00 109 GLU A N 1
ATOM 883 C CA . GLU A 1 109 ? -10.065 12.205 16.712 1.00 88.00 109 GLU A CA 1
ATOM 884 C C . GLU A 1 109 ? -11.520 12.527 16.388 1.00 88.00 109 GLU A C 1
ATOM 886 O O . GLU A 1 109 ? -11.790 13.329 15.502 1.00 88.00 109 GLU A O 1
ATOM 891 N N . ARG A 1 110 ? -12.461 12.004 17.184 1.00 86.62 110 ARG A N 1
ATOM 892 C CA . ARG A 1 110 ? -13.883 12.359 17.073 1.00 86.62 110 ARG A CA 1
ATOM 893 C C . ARG A 1 110 ? -14.107 13.860 17.240 1.00 86.62 110 ARG A C 1
ATOM 895 O O . ARG A 1 110 ? -14.882 14.438 16.486 1.00 86.62 110 ARG A O 1
ATOM 902 N N . ILE A 1 111 ? -13.438 14.474 18.218 1.00 87.94 111 ILE A N 1
ATOM 903 C CA . ILE A 1 111 ? -13.502 15.922 18.449 1.00 87.94 111 ILE A CA 1
ATOM 904 C C . ILE A 1 111 ? -12.879 16.667 17.265 1.00 87.94 111 ILE A C 1
ATOM 906 O O . ILE A 1 111 ? -13.524 17.548 16.706 1.00 87.94 111 ILE A O 1
ATOM 910 N N . ALA A 1 112 ? -11.671 16.283 16.837 1.00 87.38 112 ALA A N 1
ATOM 911 C CA . ALA A 1 112 ? -11.005 16.915 15.698 1.00 87.38 112 ALA A CA 1
ATOM 912 C C . ALA A 1 112 ? -11.868 16.862 14.425 1.00 87.38 112 ALA A C 1
ATOM 914 O O . ALA A 1 112 ? -12.086 17.886 13.784 1.00 87.38 112 ALA A O 1
ATOM 915 N N . PHE A 1 113 ? -12.435 15.702 14.089 1.00 89.06 113 PHE A N 1
ATOM 916 C CA . PHE A 1 113 ? -13.271 15.553 12.899 1.00 89.06 113 PHE A CA 1
ATOM 917 C C . PHE A 1 113 ? -14.616 16.265 12.992 1.00 89.06 113 PHE A C 1
ATOM 919 O O . PHE A 1 113 ? -15.123 16.676 11.954 1.00 89.06 113 PHE A O 1
ATOM 926 N N . ALA A 1 114 ? -15.177 16.452 14.188 1.00 86.75 114 ALA A N 1
ATOM 927 C CA . ALA A 1 114 ? -16.384 17.260 14.359 1.00 86.75 114 ALA A CA 1
ATOM 928 C C . ALA A 1 114 ? -16.142 18.750 14.056 1.00 86.75 114 ALA A C 1
ATOM 930 O O . ALA A 1 114 ? -17.071 19.445 13.656 1.00 86.75 114 ALA A O 1
ATOM 931 N N . LEU A 1 115 ? -14.905 19.231 14.225 1.00 88.62 115 LEU A N 1
ATOM 932 C CA . LEU A 1 115 ? -14.517 20.623 13.976 1.00 88.62 115 LEU A CA 1
ATOM 933 C C . LEU A 1 115 ? -14.051 20.880 12.536 1.00 88.62 115 LEU A C 1
ATOM 935 O O . LEU A 1 115 ? -13.957 22.035 12.130 1.00 88.62 115 LEU A O 1
ATOM 939 N N . ILE A 1 116 ? -13.747 19.829 11.770 1.00 87.56 116 ILE A N 1
ATOM 940 C CA . ILE A 1 116 ? -13.236 19.931 10.398 1.00 87.56 116 ILE A CA 1
ATOM 941 C C . ILE A 1 116 ? -14.391 19.753 9.396 1.00 87.56 116 ILE A C 1
ATOM 943 O O . ILE A 1 116 ? -14.907 18.636 9.265 1.00 87.56 116 ILE A O 1
ATOM 947 N N . PRO A 1 117 ? -14.784 20.791 8.6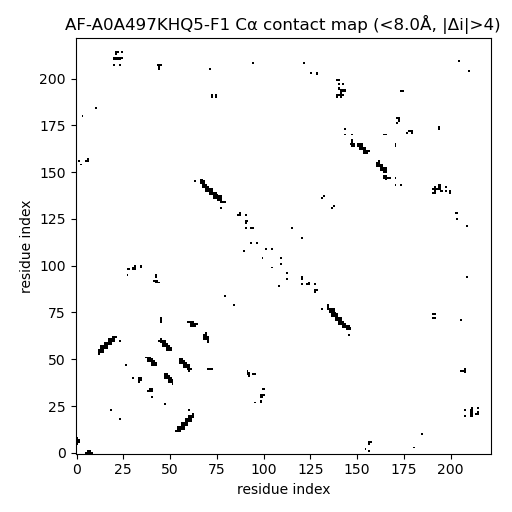35 1.00 86.94 117 PRO A N 1
ATOM 948 C CA . PRO A 1 117 ? -15.788 20.656 7.579 1.00 86.94 117 PRO A CA 1
ATOM 949 C C . PRO A 1 117 ? -15.330 19.702 6.465 1.00 86.94 117 PRO A C 1
ATOM 951 O O . PRO A 1 117 ? -14.163 19.718 6.089 1.00 86.94 117 PRO A O 1
ATOM 954 N N . SER A 1 118 ? -16.235 18.901 5.891 1.00 82.25 118 SER A N 1
ATOM 955 C CA . SER A 1 118 ? -15.902 17.910 4.841 1.00 82.25 118 SER A CA 1
ATOM 956 C C . SER A 1 118 ? -15.343 18.494 3.557 1.00 82.25 118 SER A C 1
ATOM 958 O O . SER A 1 118 ? -14.488 17.878 2.929 1.00 82.25 118 SER A O 1
ATOM 960 N N . PHE A 1 119 ? -15.739 19.712 3.196 1.00 82.75 119 PHE A N 1
ATOM 961 C CA . PHE A 1 119 ? -15.158 20.392 2.040 1.00 82.75 119 PHE A CA 1
ATOM 962 C C . PHE A 1 119 ? -13.665 20.724 2.229 1.00 82.75 119 PHE A C 1
ATOM 964 O O . PHE A 1 119 ? -12.972 20.978 1.248 1.00 82.75 119 PHE A O 1
ATOM 971 N N . ALA A 1 120 ? -13.159 20.736 3.470 1.00 86.25 120 ALA A N 1
ATOM 972 C CA . ALA A 1 120 ? -11.766 21.056 3.769 1.00 86.25 120 ALA A CA 1
ATOM 973 C C . ALA A 1 120 ? -10.835 19.832 3.707 1.00 86.25 120 ALA A C 1
ATOM 975 O O . ALA A 1 120 ? -9.619 20.009 3.782 1.00 86.25 120 ALA A O 1
ATOM 976 N N . ASP A 1 121 ? -11.370 18.615 3.550 1.00 84.38 121 ASP A N 1
ATOM 977 C CA . ASP A 1 121 ? -10.604 17.369 3.701 1.00 84.38 121 ASP A CA 1
ATOM 978 C C . ASP A 1 121 ? -9.401 17.312 2.752 1.00 84.38 121 ASP A C 1
ATOM 980 O O . ASP A 1 121 ? -8.262 17.102 3.179 1.00 84.38 121 ASP A O 1
ATOM 984 N N . TYR A 1 122 ? -9.640 17.609 1.473 1.00 80.56 122 TYR A N 1
ATOM 985 C CA . TYR A 1 122 ? -8.599 17.653 0.449 1.00 80.56 122 TYR A CA 1
ATOM 986 C C . TYR A 1 122 ? -7.549 18.745 0.719 1.00 80.56 122 TYR A C 1
ATOM 988 O O . TYR A 1 122 ? -6.346 18.507 0.606 1.00 80.56 122 TYR A O 1
ATOM 996 N N . ALA A 1 123 ? -7.984 19.940 1.131 1.00 84.50 123 ALA A N 1
ATOM 997 C CA . ALA A 1 123 ? -7.083 21.057 1.407 1.00 84.50 123 ALA A CA 1
ATOM 998 C C . ALA A 1 123 ? -6.176 20.781 2.618 1.00 84.50 123 ALA A C 1
ATOM 1000 O O . ALA A 1 123 ? -4.974 21.045 2.559 1.00 84.50 123 ALA A O 1
ATOM 1001 N N . ILE A 1 124 ? -6.731 20.203 3.689 1.00 85.88 124 ILE A N 1
ATOM 1002 C CA . ILE A 1 124 ? -5.980 19.793 4.885 1.00 85.88 124 ILE A CA 1
ATOM 1003 C C . ILE A 1 124 ? -4.953 18.728 4.519 1.00 85.88 124 ILE A C 1
ATOM 1005 O O . ILE A 1 124 ? -3.787 18.854 4.893 1.00 85.88 124 ILE A O 1
ATOM 1009 N N . ARG A 1 125 ? -5.357 17.713 3.746 1.00 83.31 125 ARG A N 1
ATOM 1010 C CA . ARG A 1 125 ? -4.455 16.659 3.268 1.00 83.31 125 ARG A CA 1
ATOM 1011 C C . ARG A 1 125 ? -3.274 17.246 2.502 1.00 83.31 125 ARG A C 1
ATOM 1013 O O . ARG A 1 125 ? -2.125 16.990 2.856 1.00 83.31 125 ARG A O 1
ATOM 1020 N N . LYS A 1 126 ? -3.557 18.078 1.499 1.00 81.81 126 LYS A N 1
ATOM 1021 C CA . LYS A 1 126 ? -2.546 18.741 0.666 1.00 81.81 126 LYS A CA 1
ATOM 1022 C C . LYS A 1 126 ? -1.600 19.619 1.490 1.00 81.81 126 LYS A C 1
ATOM 1024 O O . LYS A 1 126 ? -0.390 19.592 1.273 1.00 81.81 126 LYS A O 1
ATOM 1029 N N . PHE A 1 127 ? -2.129 20.360 2.463 1.00 85.38 127 PHE A N 1
ATOM 1030 C CA . PHE A 1 127 ? -1.317 21.173 3.366 1.00 85.38 127 PHE A CA 1
ATOM 1031 C C . PHE A 1 127 ? -0.371 20.320 4.219 1.00 85.38 127 PHE A C 1
ATOM 1033 O O . PHE A 1 127 ? 0.828 20.591 4.251 1.00 85.38 127 PHE A O 1
ATOM 1040 N N . VAL A 1 128 ? -0.888 19.271 4.868 1.00 83.88 128 VAL A N 1
ATOM 1041 C CA . VAL A 1 128 ? -0.082 18.377 5.713 1.00 83.88 128 VAL A CA 1
ATOM 1042 C C . VAL A 1 128 ? 1.025 17.710 4.900 1.00 83.88 128 VAL A C 1
ATOM 1044 O O . VAL A 1 128 ? 2.163 17.688 5.358 1.00 83.88 128 VAL A O 1
ATOM 1047 N N . PHE A 1 129 ? 0.740 17.278 3.667 1.00 79.12 129 PHE A N 1
ATOM 1048 C CA . PHE A 1 129 ? 1.768 16.765 2.755 1.00 79.12 129 PHE A CA 1
ATOM 1049 C C . PHE A 1 129 ? 2.902 17.753 2.523 1.00 79.12 129 PHE A C 1
ATOM 1051 O O . PHE A 1 129 ? 4.065 17.416 2.731 1.00 79.12 129 PHE A O 1
ATOM 1058 N N . LYS A 1 130 ? 2.567 18.987 2.138 1.00 81.38 130 LYS A N 1
ATOM 1059 C CA . LYS A 1 130 ? 3.563 20.022 1.849 1.00 81.38 130 LYS A CA 1
ATOM 1060 C C . LYS A 1 130 ? 4.431 20.345 3.066 1.00 81.38 130 LYS A C 1
ATOM 1062 O O . LYS A 1 130 ? 5.633 20.564 2.929 1.00 81.38 130 LYS A O 1
ATOM 1067 N N . VAL A 1 131 ? 3.833 20.362 4.258 1.00 83.44 131 VAL A N 1
ATOM 1068 C CA . VAL A 1 131 ? 4.575 20.547 5.512 1.00 83.44 131 VAL A CA 1
ATOM 1069 C C . VAL A 1 131 ? 5.531 19.379 5.748 1.00 83.44 131 VAL A C 1
ATOM 1071 O O . VAL A 1 131 ? 6.690 19.610 6.080 1.00 83.44 131 VAL A O 1
ATOM 1074 N N . SER A 1 132 ? 5.089 18.140 5.540 1.00 79.38 132 SER A N 1
ATOM 1075 C CA . SER A 1 132 ? 5.949 16.963 5.677 1.00 79.38 132 SER A CA 1
ATOM 1076 C C . SER A 1 132 ? 7.143 16.984 4.715 1.00 79.38 132 SER A C 1
ATOM 1078 O O . SER A 1 132 ? 8.265 16.688 5.125 1.00 79.38 132 SER A O 1
ATOM 1080 N N . GLU A 1 133 ? 6.941 17.406 3.463 1.00 76.81 133 GLU A N 1
ATOM 1081 C CA . GLU A 1 133 ? 8.043 17.595 2.508 1.00 76.81 133 GLU A CA 1
ATOM 1082 C C . GLU A 1 133 ? 9.034 18.656 2.978 1.00 76.81 133 GLU A C 1
ATOM 1084 O O . GLU A 1 133 ? 10.242 18.430 2.959 1.00 76.81 133 GLU A O 1
ATOM 1089 N N . TRP A 1 134 ? 8.527 19.805 3.429 1.00 81.25 134 TRP A N 1
ATOM 1090 C CA . TRP A 1 134 ? 9.364 20.888 3.943 1.00 81.25 134 TRP A CA 1
ATOM 1091 C C . TRP A 1 134 ? 10.197 20.452 5.155 1.00 81.25 134 TRP A C 1
ATOM 1093 O O . TRP A 1 134 ? 11.325 20.905 5.336 1.00 81.25 134 TRP A O 1
ATOM 1103 N N . LEU A 1 135 ? 9.675 19.516 5.947 1.00 80.69 135 LEU A N 1
ATOM 1104 C CA . LEU A 1 135 ? 10.370 18.908 7.079 1.00 80.69 135 LEU A CA 1
ATOM 1105 C C . LEU A 1 135 ? 11.330 17.771 6.679 1.00 80.69 135 LEU A C 1
ATOM 1107 O O . LEU A 1 135 ? 11.948 17.154 7.550 1.00 80.69 135 LEU A O 1
ATOM 1111 N N . GLY A 1 136 ? 11.509 17.517 5.381 1.00 77.81 136 GLY A N 1
ATOM 1112 C CA . GLY A 1 136 ? 12.531 16.618 4.848 1.00 77.81 136 GLY A CA 1
ATOM 1113 C C . GLY A 1 136 ? 12.075 15.177 4.639 1.00 77.81 136 GLY A C 1
ATOM 1114 O O . GLY A 1 136 ? 12.921 14.281 4.643 1.00 77.81 136 GLY A O 1
ATOM 1115 N N . GLU A 1 137 ? 10.770 14.930 4.481 1.00 79.62 137 GLU A N 1
ATOM 1116 C CA . GLU A 1 137 ? 10.293 13.629 4.004 1.00 79.62 137 GLU A CA 1
ATOM 1117 C C . GLU A 1 137 ? 10.649 13.391 2.534 1.00 79.62 137 GLU A C 1
ATOM 1119 O O . GLU A 1 137 ? 10.300 14.166 1.633 1.00 79.62 137 GLU A O 1
ATOM 1124 N N . GLU A 1 138 ? 11.299 12.258 2.279 1.00 78.50 138 GLU A N 1
ATOM 1125 C CA . GLU A 1 138 ? 11.681 11.839 0.936 1.00 78.50 138 GLU A CA 1
ATOM 1126 C C . GLU A 1 138 ? 10.895 10.593 0.540 1.00 78.50 138 GLU A C 1
ATOM 1128 O O . GLU A 1 138 ? 10.870 9.588 1.251 1.00 78.50 138 GLU A O 1
ATOM 1133 N N . TYR A 1 139 ? 10.280 10.655 -0.635 1.00 79.44 139 TYR A N 1
ATOM 1134 C CA . TYR A 1 139 ? 9.511 9.580 -1.240 1.00 79.44 139 TYR A CA 1
ATOM 1135 C C . TYR A 1 139 ? 10.160 9.157 -2.552 1.00 79.44 139 TYR A C 1
ATOM 1137 O O . TYR A 1 139 ? 10.781 9.962 -3.246 1.00 79.44 139 TYR A O 1
ATOM 1145 N N . CYS A 1 140 ? 9.970 7.894 -2.898 1.00 82.06 140 CYS A N 1
ATOM 1146 C CA . CYS A 1 140 ? 10.367 7.286 -4.158 1.00 82.06 140 CYS A CA 1
ATOM 1147 C C . CYS A 1 140 ? 9.198 6.481 -4.727 1.00 82.06 140 CYS A C 1
ATOM 1149 O O . CYS A 1 140 ? 8.223 6.214 -4.020 1.00 82.06 140 CYS A O 1
ATOM 1151 N N . ALA A 1 141 ? 9.297 6.081 -5.991 1.00 86.81 141 ALA A N 1
ATOM 1152 C CA . ALA A 1 141 ? 8.374 5.124 -6.578 1.00 86.81 141 ALA A CA 1
ATOM 1153 C C . ALA A 1 141 ? 9.060 3.784 -6.827 1.00 86.81 141 ALA A C 1
ATOM 1155 O O . ALA A 1 141 ? 10.223 3.717 -7.217 1.00 86.81 141 ALA A O 1
ATOM 1156 N N . GLN A 1 142 ? 8.299 2.720 -6.624 1.00 88.00 142 GLN A N 1
ATOM 1157 C CA . GLN A 1 142 ? 8.602 1.391 -7.132 1.00 88.00 142 GLN A CA 1
ATOM 1158 C C . GLN A 1 142 ? 7.756 1.201 -8.372 1.00 88.00 142 GLN A C 1
ATOM 1160 O O . GLN A 1 142 ? 6.546 1.422 -8.330 1.00 88.00 142 GLN A O 1
ATOM 1165 N N . VAL A 1 143 ? 8.389 0.844 -9.478 1.00 91.38 143 VAL A N 1
ATOM 1166 C CA . VAL A 1 143 ? 7.769 0.947 -10.792 1.00 91.38 143 VAL A CA 1
ATOM 1167 C C . VAL A 1 143 ? 7.953 -0.353 -11.524 1.00 91.38 143 VAL A C 1
ATOM 1169 O O . VAL A 1 143 ? 9.065 -0.828 -11.672 1.00 91.38 143 VAL A O 1
ATOM 1172 N N . VAL A 1 144 ? 6.866 -0.899 -12.032 1.00 93.12 144 VAL A N 1
ATOM 1173 C CA . VAL A 1 144 ? 6.878 -2.084 -12.877 1.00 93.12 144 VAL A CA 1
ATOM 1174 C C . VAL A 1 144 ? 6.112 -1.778 -14.164 1.00 93.12 144 VAL A C 1
ATOM 1176 O O . VAL A 1 144 ? 5.250 -0.895 -14.189 1.00 93.12 144 VAL A O 1
ATOM 1179 N N . PRO A 1 145 ? 6.398 -2.479 -15.265 1.00 94.94 145 PRO A N 1
ATOM 1180 C CA . PRO A 1 145 ? 5.547 -2.448 -16.442 1.00 94.94 145 PRO A CA 1
ATOM 1181 C C . PRO A 1 145 ? 4.071 -2.707 -16.108 1.00 94.94 145 PRO A C 1
ATOM 1183 O O . PRO A 1 145 ? 3.728 -3.640 -15.386 1.00 94.94 145 PRO A O 1
ATOM 1186 N N . LYS A 1 146 ? 3.178 -1.883 -16.660 1.00 95.38 146 LYS A N 1
ATOM 1187 C CA . LYS A 1 146 ? 1.727 -2.002 -16.460 1.00 95.38 146 LYS A CA 1
ATOM 1188 C C . LYS A 1 146 ? 1.177 -3.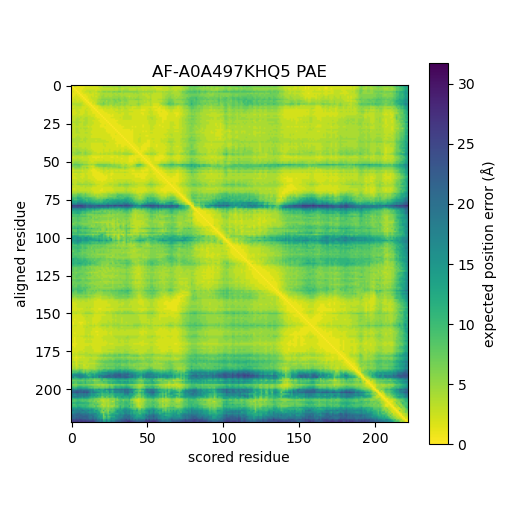334 -16.974 1.00 95.38 146 LYS A C 1
ATOM 1190 O O . LYS A 1 146 ? 0.212 -3.824 -16.397 1.00 95.38 146 LYS A O 1
ATOM 1195 N N . PHE A 1 147 ? 1.773 -3.907 -18.025 1.00 95.88 147 PHE A N 1
ATOM 1196 C CA . PHE A 1 147 ? 1.252 -5.106 -18.692 1.00 95.88 147 PHE A CA 1
ATOM 1197 C C . PHE A 1 147 ? 1.069 -6.296 -17.735 1.00 95.88 147 PHE A C 1
ATOM 1199 O O . PHE A 1 147 ? 0.145 -7.082 -17.925 1.00 95.88 147 PHE A O 1
ATOM 1206 N N . TYR A 1 148 ? 1.862 -6.372 -16.655 1.00 96.50 148 TYR A N 1
ATOM 1207 C CA . TYR A 1 148 ? 1.699 -7.371 -15.594 1.00 96.50 148 TYR A CA 1
ATOM 1208 C C . TYR A 1 148 ? 0.298 -7.359 -14.960 1.00 96.50 148 TYR A C 1
ATOM 1210 O O . TYR A 1 148 ? -0.154 -8.375 -14.444 1.00 96.50 148 TYR A O 1
ATOM 1218 N N . PHE A 1 149 ? -0.408 -6.228 -15.015 1.00 96.06 149 PHE A N 1
ATOM 1219 C CA . PHE A 1 149 ? -1.738 -6.043 -14.435 1.00 96.06 149 PHE A CA 1
ATOM 1220 C C . PHE A 1 149 ? -2.865 -5.913 -15.470 1.00 96.06 149 PHE A C 1
ATOM 1222 O O . PHE A 1 149 ? -4.017 -5.747 -15.078 1.00 96.06 149 PHE A O 1
ATOM 1229 N N . GLU A 1 150 ? -2.567 -5.935 -16.774 1.00 93.69 150 GLU A N 1
ATOM 1230 C CA . GLU A 1 150 ? -3.594 -5.774 -17.821 1.00 93.69 150 GLU A CA 1
ATOM 1231 C C . GLU A 1 150 ? -4.416 -7.046 -18.014 1.00 93.69 150 GLU A C 1
ATOM 1233 O O . GLU A 1 150 ?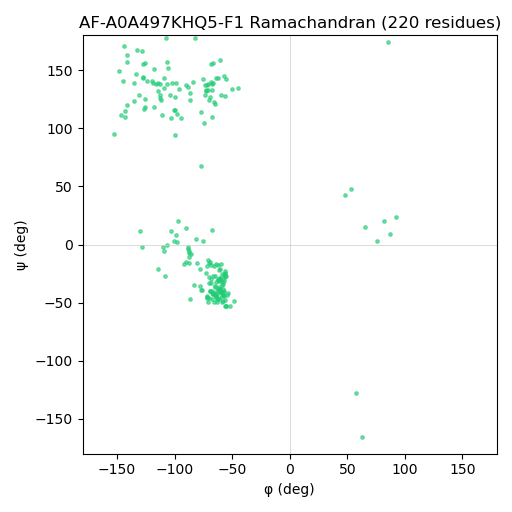 -5.634 -6.976 -18.153 1.00 93.69 150 GLU A O 1
ATOM 1238 N N . ASN A 1 151 ? -3.749 -8.196 -17.951 1.00 95.38 151 ASN A N 1
ATOM 1239 C CA . ASN A 1 151 ? -4.371 -9.510 -17.894 1.00 95.38 151 ASN A CA 1
ATOM 1240 C C . ASN A 1 151 ? -3.776 -10.221 -16.681 1.00 95.38 151 ASN A C 1
ATOM 1242 O O . ASN A 1 151 ? -2.561 -10.393 -16.615 1.00 95.38 151 ASN A O 1
ATOM 1246 N N . LEU A 1 152 ? -4.612 -10.546 -15.697 1.00 96.94 152 LEU A N 1
ATOM 1247 C CA . LEU A 1 152 ? -4.181 -11.247 -14.490 1.00 96.94 152 LEU A CA 1
ATOM 1248 C C . LEU A 1 152 ? -4.293 -12.753 -14.716 1.00 96.94 152 LEU A C 1
ATOM 1250 O O . LEU A 1 152 ? -5.303 -13.222 -15.242 1.00 96.94 152 LEU A O 1
ATOM 1254 N N . ASP A 1 153 ? -3.282 -13.490 -14.269 1.00 96.94 153 ASP A N 1
ATOM 1255 C CA . ASP A 1 153 ? -3.362 -14.942 -14.135 1.00 96.94 153 ASP A CA 1
ATOM 1256 C C . ASP A 1 153 ? -4.056 -15.296 -12.808 1.00 96.94 153 ASP A C 1
ATOM 1258 O O . ASP A 1 153 ? -4.403 -14.428 -12.000 1.00 96.94 153 ASP A O 1
ATOM 1262 N N . SER A 1 154 ? -4.251 -16.588 -12.552 1.00 97.12 154 SER A N 1
ATOM 1263 C CA . SER A 1 154 ? -4.858 -17.076 -11.313 1.00 97.12 154 SER A CA 1
ATOM 1264 C C . SER A 1 154 ? -4.003 -18.138 -10.637 1.00 97.12 154 SER A C 1
ATOM 1266 O O . SER A 1 154 ? -3.446 -19.004 -11.309 1.00 97.12 154 SER A O 1
ATOM 1268 N N . ILE A 1 155 ? -3.981 -18.132 -9.306 1.00 96.88 155 ILE A N 1
ATOM 1269 C CA . ILE A 1 155 ? -3.392 -19.196 -8.489 1.00 96.88 155 ILE A CA 1
ATOM 1270 C C . ILE A 1 155 ? -4.423 -19.743 -7.502 1.00 96.88 155 ILE A C 1
ATOM 1272 O O . ILE A 1 155 ? -5.201 -18.988 -6.914 1.00 96.88 155 ILE A O 1
ATOM 1276 N N . SER A 1 156 ? -4.410 -21.061 -7.294 1.00 96.62 156 SER A N 1
ATOM 1277 C CA . SER A 1 156 ? -5.114 -21.679 -6.171 1.00 96.62 156 SER A CA 1
ATOM 1278 C C . SER A 1 156 ? -4.205 -21.684 -4.945 1.00 96.62 156 SER A C 1
ATOM 1280 O O . SER A 1 156 ? -3.084 -22.186 -4.997 1.00 96.62 156 SER A O 1
ATOM 1282 N N . PHE A 1 157 ? -4.674 -21.117 -3.839 1.00 95.94 157 PHE A N 1
ATOM 1283 C CA . PHE A 1 157 ? -3.913 -21.010 -2.601 1.00 95.94 157 PHE A CA 1
ATOM 1284 C C . PHE A 1 157 ? -4.843 -21.237 -1.411 1.00 95.94 157 PHE A C 1
ATOM 1286 O O . PHE A 1 157 ? -5.841 -20.534 -1.255 1.00 95.94 157 PHE A O 1
ATOM 1293 N N . TYR A 1 158 ? -4.549 -22.256 -0.598 1.00 95.12 158 TYR A N 1
ATOM 1294 C CA . TYR A 1 158 ? -5.391 -22.686 0.531 1.00 95.12 158 TYR A CA 1
ATOM 1295 C C . TYR A 1 158 ? -6.887 -22.841 0.178 1.00 95.12 158 TYR A C 1
ATOM 1297 O O . TYR A 1 158 ? -7.766 -22.431 0.932 1.00 95.12 158 TYR A O 1
ATOM 1305 N N . GLY A 1 159 ? -7.188 -23.428 -0.987 1.00 95.44 159 GLY A N 1
ATOM 1306 C CA . GLY A 1 159 ? -8.565 -23.677 -1.439 1.00 95.44 159 GLY A CA 1
ATOM 1307 C C . GLY A 1 159 ? -9.310 -22.440 -1.954 1.00 95.44 159 GLY A C 1
ATOM 1308 O O . GLY A 1 159 ? -10.475 -22.541 -2.329 1.00 95.44 159 GLY A O 1
ATOM 1309 N N . MET A 1 160 ? -8.650 -21.282 -2.006 1.00 96.06 160 MET A N 1
ATOM 1310 C CA . MET A 1 160 ? -9.170 -20.055 -2.604 1.00 96.06 160 MET A CA 1
ATOM 1311 C C . MET A 1 160 ? -8.471 -19.782 -3.935 1.00 96.06 160 MET A C 1
ATOM 1313 O O . MET A 1 160 ? -7.357 -20.245 -4.167 1.00 96.06 160 MET A O 1
ATOM 1317 N N . THR A 1 161 ? -9.122 -19.018 -4.810 1.00 97.12 161 THR A N 1
ATOM 1318 C CA . THR A 1 161 ? -8.511 -18.542 -6.059 1.00 97.12 161 THR A CA 1
ATOM 1319 C C . THR A 1 161 ? -8.149 -17.074 -5.905 1.00 97.12 161 THR A C 1
ATOM 1321 O O . THR A 1 161 ? -8.994 -16.271 -5.507 1.00 97.12 161 THR A O 1
ATOM 1324 N N . PHE A 1 162 ? -6.904 -16.731 -6.222 1.00 96.19 162 PHE A N 1
ATOM 1325 C CA . PHE A 1 162 ? -6.406 -15.361 -6.210 1.00 96.19 162 PHE A CA 1
ATOM 1326 C C . PHE A 1 162 ? -5.930 -14.965 -7.598 1.00 96.19 162 PHE A C 1
ATOM 1328 O O . PHE A 1 162 ? -5.278 -15.754 -8.281 1.00 96.19 162 PHE A O 1
ATOM 1335 N N . ASN A 1 163 ? -6.213 -13.721 -7.975 1.00 97.38 163 ASN A N 1
ATOM 1336 C CA . ASN A 1 163 ? -5.596 -13.120 -9.145 1.00 97.38 163 ASN A CA 1
ATOM 1337 C C . ASN A 1 163 ? -4.138 -12.782 -8.826 1.00 97.38 163 ASN A C 1
ATOM 1339 O O . ASN A 1 163 ? -3.842 -12.245 -7.754 1.00 97.38 163 ASN A O 1
ATOM 1343 N N . ILE A 1 164 ? -3.248 -13.058 -9.767 1.00 97.12 164 ILE A N 1
ATOM 1344 C CA . ILE A 1 164 ? -1.827 -12.721 -9.696 1.00 97.12 164 ILE A CA 1
ATOM 1345 C C . ILE A 1 164 ? -1.432 -11.926 -10.944 1.00 97.12 164 ILE A C 1
ATOM 1347 O O . ILE A 1 164 ? -2.104 -12.027 -11.973 1.00 97.12 164 ILE A O 1
ATOM 1351 N N . PRO A 1 165 ? -0.359 -11.124 -10.882 1.00 96.75 165 PRO A N 1
ATOM 1352 C CA . PRO A 1 165 ? 0.177 -10.488 -12.078 1.00 96.75 165 PRO A CA 1
ATOM 1353 C C . PRO A 1 165 ? 0.508 -11.541 -13.142 1.00 96.75 165 PRO A C 1
ATOM 1355 O O . PRO A 1 165 ? 0.998 -12.617 -12.791 1.00 96.75 165 PRO A O 1
ATOM 1358 N N . SER A 1 166 ? 0.262 -11.238 -14.420 1.00 96.69 166 SER A N 1
ATOM 1359 C CA . SER A 1 166 ? 0.762 -12.099 -15.500 1.00 96.69 166 SER A CA 1
ATOM 1360 C C . SER A 1 166 ? 2.282 -12.164 -15.466 1.00 96.69 166 SER A C 1
ATOM 1362 O O . SER A 1 166 ? 2.921 -11.271 -14.906 1.00 96.69 166 SER A O 1
ATOM 1364 N N . HIS A 1 167 ? 2.871 -13.199 -16.073 1.00 96.44 167 HIS A N 1
ATOM 1365 C CA . HIS A 1 167 ? 4.333 -13.367 -16.092 1.00 96.44 167 HIS A CA 1
ATOM 1366 C C . HIS A 1 167 ? 4.903 -13.304 -14.662 1.00 96.44 167 HIS A C 1
ATOM 1368 O O . HIS A 1 167 ? 5.812 -12.536 -14.337 1.00 96.44 167 HIS A O 1
ATOM 1374 N N . VAL A 1 168 ? 4.264 -14.053 -13.754 1.00 96.06 168 VAL A N 1
ATOM 1375 C CA . VAL A 1 168 ? 4.465 -13.899 -12.309 1.00 96.06 168 VAL A CA 1
ATOM 1376 C C . VAL A 1 168 ? 5.915 -14.150 -11.882 1.00 96.06 168 VAL A C 1
ATOM 1378 O O . VAL A 1 168 ? 6.377 -13.560 -10.909 1.00 96.06 168 VAL A O 1
ATOM 1381 N N . HIS A 1 169 ? 6.658 -14.985 -12.611 1.00 95.19 169 HIS A N 1
ATOM 1382 C CA . HIS A 1 169 ? 8.059 -15.271 -12.310 1.00 95.19 169 HIS A CA 1
ATOM 1383 C C . HIS A 1 169 ? 8.957 -14.064 -12.597 1.00 95.19 169 HIS A C 1
ATOM 1385 O O . HIS A 1 169 ? 9.784 -13.695 -11.758 1.00 95.19 169 HIS A O 1
ATOM 1391 N N . GLU A 1 170 ? 8.771 -13.421 -13.747 1.00 95.12 170 GLU A N 1
ATOM 1392 C CA . GLU A 1 170 ? 9.448 -12.185 -14.124 1.00 95.12 170 GLU A CA 1
ATOM 1393 C C . GLU A 1 170 ? 9.061 -11.064 -13.166 1.00 95.12 170 GLU A C 1
ATOM 1395 O O . GLU A 1 170 ? 9.937 -10.387 -12.625 1.00 95.12 170 GLU A O 1
ATOM 1400 N N . TYR A 1 171 ? 7.766 -10.924 -12.878 1.00 94.38 171 TYR A N 1
ATOM 1401 C CA . TYR A 1 171 ? 7.261 -9.953 -11.917 1.00 94.38 171 TYR A CA 1
ATOM 1402 C C . TYR A 1 171 ? 7.921 -10.115 -10.542 1.00 94.38 171 TYR A C 1
ATOM 1404 O O . TYR A 1 171 ? 8.480 -9.154 -10.018 1.00 94.38 171 TYR A O 1
ATOM 1412 N N . LEU A 1 172 ? 7.914 -11.320 -9.962 1.00 93.31 172 LEU A N 1
ATOM 1413 C CA . LEU A 1 172 ? 8.520 -11.581 -8.651 1.00 93.31 172 LEU A CA 1
ATOM 1414 C C . LEU A 1 172 ? 10.037 -11.362 -8.659 1.00 93.31 172 LEU A C 1
ATOM 1416 O O . LEU A 1 172 ? 10.574 -10.881 -7.661 1.00 93.31 172 LEU A O 1
ATOM 1420 N N . SER A 1 173 ? 10.717 -11.619 -9.780 1.00 92.12 173 SER A N 1
ATOM 1421 C CA . SER A 1 173 ? 12.153 -11.343 -9.907 1.00 92.12 173 SER A CA 1
ATOM 1422 C C . SER A 1 173 ? 12.504 -9.852 -9.823 1.00 92.12 173 SER A C 1
ATOM 1424 O O . SER A 1 173 ? 13.598 -9.517 -9.370 1.00 92.12 173 SER A O 1
ATOM 1426 N N . LEU A 1 174 ? 11.581 -8.951 -10.192 1.00 90.94 174 LEU A N 1
ATOM 1427 C CA . LEU A 1 174 ? 11.764 -7.502 -10.027 1.00 90.94 174 LEU A CA 1
ATOM 1428 C C . LEU A 1 174 ? 11.727 -7.079 -8.557 1.00 90.94 174 LEU A C 1
ATOM 1430 O O . LEU A 1 174 ? 12.401 -6.126 -8.179 1.00 90.94 174 LEU A O 1
ATOM 1434 N N . TRP A 1 175 ? 10.934 -7.773 -7.739 1.00 88.44 175 TRP A N 1
ATOM 1435 C CA . TRP A 1 175 ? 10.756 -7.449 -6.324 1.00 88.44 175 TRP A CA 1
ATOM 1436 C C . TRP A 1 175 ? 11.815 -8.098 -5.451 1.00 88.44 175 TRP A C 1
ATOM 1438 O O . TRP A 1 175 ? 12.395 -7.433 -4.606 1.00 88.44 175 TRP A O 1
ATOM 1448 N N . TYR A 1 176 ? 12.073 -9.384 -5.667 1.00 88.75 176 TYR A N 1
ATOM 1449 C CA . TYR A 1 176 ? 12.893 -10.208 -4.781 1.00 88.75 176 TYR A CA 1
ATOM 1450 C C . TYR A 1 176 ? 14.281 -10.528 -5.362 1.00 88.75 176 TYR A C 1
ATOM 1452 O O . TYR A 1 176 ? 15.083 -11.195 -4.713 1.00 88.75 176 TYR A O 1
ATOM 1460 N N . GLY A 1 177 ? 14.585 -10.044 -6.570 1.00 88.69 177 GLY A N 1
ATOM 1461 C CA . GLY A 1 177 ? 15.850 -10.276 -7.263 1.00 88.69 177 GLY A CA 1
ATOM 1462 C C . GLY A 1 177 ? 15.885 -11.585 -8.056 1.00 88.69 177 GLY A C 1
ATOM 1463 O O . GLY A 1 177 ? 14.970 -12.406 -8.011 1.00 88.69 177 GLY A O 1
ATOM 1464 N N . LYS A 1 178 ? 16.974 -11.803 -8.805 1.00 88.25 178 LYS A N 1
ATOM 1465 C CA . LYS A 1 178 ? 17.123 -12.974 -9.695 1.00 88.25 178 LYS A CA 1
ATOM 1466 C C . LYS A 1 178 ? 17.067 -14.317 -8.957 1.00 88.25 178 LYS A C 1
ATOM 1468 O O . LYS A 1 178 ? 16.601 -15.294 -9.531 1.00 88.25 178 LYS A O 1
ATOM 1473 N N . ASN A 1 179 ? 17.480 -14.342 -7.691 1.00 89.44 179 ASN A N 1
ATOM 1474 C CA . ASN A 1 179 ? 17.549 -15.552 -6.871 1.00 89.44 179 ASN A CA 1
ATOM 1475 C C . ASN A 1 179 ? 16.315 -15.731 -5.970 1.00 89.44 179 ASN A C 1
ATOM 1477 O O . ASN A 1 179 ? 16.378 -16.463 -4.994 1.00 89.44 179 ASN A O 1
ATOM 1481 N N . TRP A 1 180 ? 15.176 -15.095 -6.273 1.00 90.69 180 TRP A N 1
ATOM 1482 C CA . TRP A 1 180 ? 13.976 -15.144 -5.419 1.00 90.69 180 TRP A CA 1
ATOM 1483 C C . TRP A 1 180 ? 13.399 -16.554 -5.178 1.00 90.69 180 TRP A C 1
ATOM 1485 O O . TRP A 1 180 ? 12.603 -16.773 -4.257 1.00 90.69 180 TRP A O 1
ATOM 1495 N N . MET A 1 181 ? 13.793 -17.522 -6.009 1.00 91.12 181 MET A N 1
ATOM 1496 C CA . MET A 1 181 ? 13.476 -18.939 -5.829 1.00 91.12 181 MET A CA 1
ATOM 1497 C C . MET A 1 181 ? 14.227 -19.577 -4.650 1.00 91.12 181 MET A C 1
ATOM 1499 O O . MET A 1 181 ? 13.841 -20.648 -4.195 1.00 91.12 181 MET A O 1
ATOM 1503 N N . GLU A 1 182 ? 15.245 -18.917 -4.110 1.00 90.94 182 GLU A N 1
ATOM 1504 C CA . GLU A 1 182 ? 15.936 -19.316 -2.890 1.00 90.94 182 GLU A CA 1
ATOM 1505 C C . GLU A 1 182 ? 15.408 -18.456 -1.728 1.00 90.94 182 GLU A C 1
ATOM 1507 O O . GLU A 1 182 ? 15.528 -17.230 -1.760 1.00 90.94 182 GLU A O 1
ATOM 1512 N N . PRO A 1 183 ? 14.739 -19.047 -0.720 1.00 86.69 183 PRO A N 1
ATOM 1513 C CA . PRO A 1 183 ? 14.250 -18.287 0.421 1.00 86.69 183 PRO A CA 1
ATOM 1514 C C . PRO A 1 183 ? 15.409 -17.706 1.234 1.00 86.69 183 PRO A C 1
ATOM 1516 O O . PRO A 1 183 ? 16.202 -18.455 1.799 1.00 86.69 183 PRO A O 1
ATOM 1519 N N . ASP A 1 184 ? 15.435 -16.384 1.370 1.00 88.12 184 ASP A N 1
ATOM 1520 C CA . ASP A 1 184 ? 16.364 -15.681 2.250 1.00 88.12 184 ASP A CA 1
ATOM 1521 C C . ASP A 1 184 ? 15.598 -15.058 3.436 1.00 88.12 184 ASP A C 1
ATOM 1523 O O . ASP A 1 184 ? 14.810 -14.130 3.235 1.00 88.12 184 ASP A O 1
ATOM 1527 N N . PRO A 1 185 ? 15.780 -15.552 4.677 1.00 86.81 185 PRO A N 1
ATOM 1528 C CA . PRO A 1 185 ? 15.151 -14.967 5.861 1.00 86.81 185 PRO A CA 1
ATOM 1529 C C . PRO A 1 185 ? 15.714 -13.586 6.226 1.00 86.81 185 PRO A C 1
ATOM 1531 O O . PRO A 1 185 ? 15.095 -12.874 7.012 1.00 86.81 185 PRO A O 1
ATOM 1534 N N . ASN A 1 186 ? 16.864 -13.202 5.666 1.00 87.44 186 ASN A N 1
ATOM 1535 C CA . ASN A 1 186 ? 17.476 -11.885 5.842 1.00 87.44 186 ASN A CA 1
ATOM 1536 C C . ASN A 1 186 ? 17.178 -10.944 4.671 1.00 87.44 186 ASN A C 1
ATOM 1538 O O . ASN A 1 186 ? 17.755 -9.856 4.608 1.00 87.44 186 ASN A O 1
ATOM 1542 N N . TRP A 1 187 ? 16.295 -11.350 3.753 1.00 86.00 187 TRP A N 1
ATOM 1543 C CA . TRP A 1 187 ? 15.926 -10.526 2.617 1.00 86.00 187 TRP A CA 1
ATOM 1544 C C . TRP A 1 187 ? 15.409 -9.168 3.096 1.00 86.00 187 TRP A C 1
ATOM 1546 O O . TRP A 1 187 ? 14.504 -9.079 3.930 1.00 86.00 187 TRP A O 1
ATOM 1556 N N . ALA A 1 188 ? 15.991 -8.103 2.552 1.00 79.12 188 ALA A N 1
ATOM 1557 C CA . ALA A 1 188 ? 15.625 -6.738 2.874 1.00 79.12 188 ALA A CA 1
ATOM 1558 C C . ALA A 1 188 ? 15.125 -6.015 1.626 1.00 79.12 188 ALA A C 1
ATOM 1560 O O . ALA A 1 188 ? 15.691 -6.120 0.540 1.00 79.12 188 ALA A O 1
ATOM 1561 N N . TYR A 1 189 ? 14.064 -5.238 1.815 1.00 70.69 189 TYR A N 1
ATOM 1562 C CA . TYR A 1 189 ? 13.474 -4.431 0.764 1.00 70.69 189 TYR A CA 1
ATOM 1563 C C . TYR A 1 189 ? 14.405 -3.263 0.381 1.00 70.69 189 TYR A C 1
ATOM 1565 O O . TYR A 1 189 ? 14.716 -2.420 1.227 1.00 70.69 189 TYR A O 1
ATOM 1573 N N . GLU A 1 190 ? 14.781 -3.134 -0.896 1.00 68.69 190 GLU A N 1
ATOM 1574 C CA . GLU A 1 190 ? 15.528 -1.968 -1.392 1.00 68.69 190 GLU A CA 1
ATOM 1575 C C . GLU A 1 190 ? 14.592 -0.899 -1.986 1.00 68.69 190 GLU A C 1
ATOM 1577 O O . GLU A 1 190 ? 14.006 -1.054 -3.058 1.00 68.69 190 GLU A O 1
ATOM 1582 N N . TYR A 1 191 ? 14.433 0.231 -1.288 1.00 61.66 191 TYR A N 1
ATOM 1583 C CA . TYR A 1 191 ? 13.537 1.309 -1.718 1.00 61.66 191 TYR A CA 1
ATOM 1584 C C . TYR A 1 191 ? 13.981 1.998 -3.019 1.00 61.66 191 TYR A C 1
ATOM 1586 O O . TYR A 1 191 ? 15.033 2.639 -3.079 1.00 61.66 191 TYR A O 1
ATOM 1594 N N . GLY A 1 192 ? 13.090 1.988 -4.017 1.00 57.94 192 GLY A N 1
ATOM 1595 C CA . GLY A 1 192 ? 13.198 2.812 -5.224 1.00 57.94 192 GLY A CA 1
ATOM 1596 C C . GLY A 1 192 ? 14.120 2.254 -6.307 1.00 57.94 192 GLY A C 1
ATOM 1597 O O . GLY A 1 192 ? 14.577 3.018 -7.147 1.00 57.94 192 GLY A O 1
ATOM 1598 N N . THR A 1 193 ? 14.417 0.956 -6.298 1.00 61.22 193 THR A N 1
ATOM 1599 C CA . THR A 1 193 ? 15.419 0.351 -7.191 1.00 61.22 193 THR A CA 1
ATOM 1600 C C . THR A 1 193 ? 14.894 -0.087 -8.556 1.00 61.22 193 THR A C 1
ATOM 1602 O O . THR A 1 193 ? 15.699 -0.287 -9.459 1.00 61.22 193 THR A O 1
ATOM 1605 N N . ILE A 1 194 ? 13.574 -0.201 -8.751 1.00 74.94 194 ILE A N 1
ATOM 1606 C CA . ILE A 1 194 ? 13.044 -0.792 -9.993 1.00 74.94 194 ILE A CA 1
ATOM 1607 C C . ILE A 1 194 ? 13.098 0.191 -11.182 1.00 74.94 194 ILE A C 1
ATOM 1609 O O . ILE A 1 194 ? 13.388 -0.215 -12.303 1.00 74.94 194 ILE A O 1
ATOM 1613 N N . ASP A 1 195 ? 12.887 1.493 -10.951 1.00 79.06 195 ASP A N 1
ATOM 1614 C CA . ASP A 1 195 ? 13.107 2.535 -11.966 1.00 79.06 195 ASP A CA 1
ATOM 1615 C C . ASP A 1 195 ? 13.449 3.882 -11.312 1.00 79.06 195 ASP A C 1
ATOM 1617 O O . ASP A 1 195 ? 12.571 4.663 -10.940 1.00 79.06 195 ASP A O 1
ATOM 1621 N N . LEU A 1 196 ? 14.747 4.168 -11.195 1.00 71.56 196 LEU A N 1
ATOM 1622 C CA . LEU A 1 196 ? 15.261 5.410 -10.604 1.00 71.56 196 LEU A CA 1
ATOM 1623 C C . LEU A 1 196 ? 14.973 6.658 -11.454 1.00 71.56 196 LEU A C 1
ATOM 1625 O O . LEU A 1 196 ? 15.066 7.772 -10.944 1.00 71.56 196 LEU A O 1
ATOM 1629 N N . SER A 1 197 ? 14.638 6.488 -12.737 1.00 79.19 197 SER A N 1
ATOM 1630 C CA . SER A 1 197 ? 14.360 7.598 -13.659 1.00 79.19 197 SER A CA 1
ATOM 1631 C C . SER A 1 197 ? 12.911 8.082 -13.599 1.00 79.19 197 SER A C 1
ATOM 1633 O O . SER A 1 197 ? 12.557 9.087 -14.218 1.00 79.19 197 SER A O 1
ATOM 1635 N N . PHE A 1 198 ? 12.048 7.367 -12.874 1.00 84.69 198 PHE A N 1
ATOM 1636 C CA . PHE A 1 198 ? 10.631 7.676 -12.812 1.00 84.69 198 PHE A CA 1
ATOM 1637 C C . PHE A 1 198 ? 10.367 8.912 -11.949 1.00 84.69 198 PHE A C 1
ATOM 1639 O O . PHE A 1 198 ? 10.370 8.858 -10.720 1.00 84.69 198 PHE A O 1
ATOM 1646 N N . ASP A 1 199 ? 10.076 10.025 -12.615 1.00 82.94 199 ASP A N 1
ATOM 1647 C CA . ASP A 1 199 ? 9.700 11.274 -11.960 1.00 82.94 199 ASP A CA 1
ATOM 1648 C C . ASP A 1 199 ? 8.345 11.138 -11.264 1.00 82.94 199 ASP A C 1
ATOM 1650 O O . ASP A 1 199 ? 7.316 11.083 -11.927 1.00 82.94 199 ASP A O 1
ATOM 1654 N N . ILE A 1 200 ? 8.299 11.125 -9.936 1.00 77.00 200 ILE A N 1
ATOM 1655 C CA . ILE A 1 200 ? 7.047 11.012 -9.172 1.00 77.00 200 ILE A CA 1
ATOM 1656 C C . ILE A 1 200 ? 6.108 12.232 -9.275 1.00 77.00 200 ILE A C 1
ATOM 1658 O O . ILE A 1 200 ? 5.113 12.266 -8.559 1.00 77.00 200 ILE A O 1
ATOM 1662 N N . GLY A 1 201 ? 6.332 13.177 -10.197 1.00 68.50 201 GLY A N 1
ATOM 1663 C CA . GLY A 1 201 ? 5.423 14.295 -10.467 1.00 68.50 201 GLY A CA 1
ATOM 1664 C C . GLY A 1 201 ? 5.256 15.225 -9.259 1.00 68.50 201 GLY A C 1
ATOM 1665 O O . GLY A 1 201 ? 6.027 15.167 -8.298 1.00 68.50 201 GLY A O 1
ATOM 1666 N N . ARG A 1 202 ? 4.237 16.101 -9.271 1.00 62.97 202 ARG A N 1
ATOM 1667 C CA . ARG A 1 202 ? 3.911 16.916 -8.087 1.00 62.97 202 ARG A CA 1
ATOM 1668 C C . ARG A 1 202 ? 3.253 16.023 -7.035 1.00 62.97 202 ARG A C 1
ATOM 1670 O O . ARG A 1 202 ? 2.276 15.347 -7.329 1.00 62.97 202 ARG A O 1
ATOM 1677 N N . ARG A 1 203 ? 3.745 16.041 -5.787 1.00 61.28 203 ARG A N 1
ATOM 1678 C CA . ARG A 1 203 ? 3.296 15.095 -4.743 1.00 61.28 203 ARG A CA 1
ATOM 1679 C C . ARG A 1 203 ? 1.806 15.176 -4.384 1.00 61.28 203 ARG A C 1
ATOM 1681 O O . ARG A 1 203 ? 1.226 14.206 -3.911 1.00 61.28 203 ARG A O 1
ATOM 1688 N N . GLU A 1 204 ? 1.177 16.311 -4.660 1.00 59.88 204 GLU A N 1
ATOM 1689 C CA . GLU A 1 204 ? -0.267 16.521 -4.513 1.00 59.88 204 GLU A CA 1
ATOM 1690 C C . GLU A 1 204 ? -1.084 15.589 -5.424 1.00 59.88 204 GLU A C 1
ATOM 1692 O O . GLU A 1 204 ? -2.171 15.161 -5.040 1.00 59.88 204 GLU A O 1
ATOM 1697 N N . ASP A 1 205 ? -0.523 15.204 -6.578 1.00 59.72 205 ASP A N 1
ATOM 1698 C CA . ASP A 1 205 ? -1.118 14.263 -7.534 1.00 59.72 205 ASP A CA 1
ATOM 1699 C C . ASP A 1 205 ? -1.139 12.825 -6.981 1.00 59.72 205 ASP A C 1
ATOM 1701 O O . ASP A 1 205 ? -1.878 11.967 -7.460 1.00 59.72 205 ASP A O 1
ATOM 1705 N N . LEU A 1 206 ? -0.360 12.559 -5.929 1.00 66.38 206 LEU A N 1
ATOM 1706 C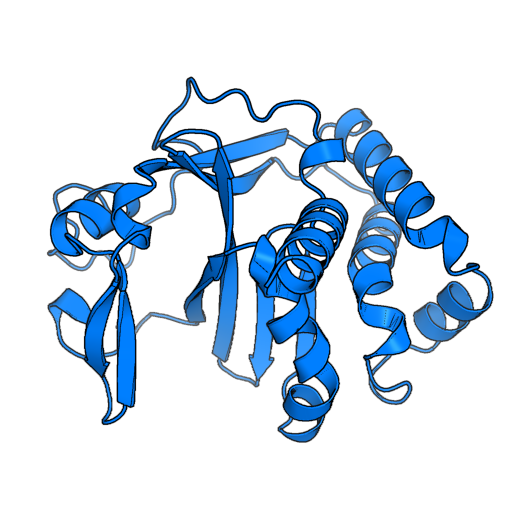 CA . LEU A 1 206 ? -0.167 11.233 -5.344 1.00 66.38 206 LEU A CA 1
ATOM 1707 C C . LEU A 1 206 ? -1.203 10.916 -4.272 1.00 66.38 206 LEU A C 1
ATOM 1709 O O . LEU A 1 206 ? -1.205 9.795 -3.762 1.00 66.38 206 LEU A O 1
ATOM 1713 N N . SER A 1 207 ? -2.087 11.855 -3.929 1.00 74.50 207 SER A N 1
ATOM 1714 C CA . SER A 1 207 ? -3.125 11.570 -2.950 1.00 74.50 207 SER A CA 1
ATOM 1715 C C . SER A 1 207 ? -4.121 10.547 -3.487 1.00 74.50 207 SER A C 1
ATOM 1717 O O . SER A 1 207 ? -4.561 10.616 -4.636 1.00 74.50 207 SER A O 1
ATOM 1719 N N . ILE A 1 208 ? -4.528 9.612 -2.630 1.00 77.81 208 ILE A N 1
ATOM 1720 C CA . ILE A 1 208 ? -5.604 8.666 -2.934 1.00 77.81 208 ILE A CA 1
ATOM 1721 C C . ILE A 1 208 ? -6.911 9.391 -3.288 1.00 77.81 208 ILE A C 1
ATOM 1723 O O . ILE A 1 208 ? -7.681 8.861 -4.080 1.00 77.81 208 ILE A O 1
ATOM 1727 N N . PHE A 1 209 ? -7.135 10.623 -2.806 1.00 74.44 209 PHE A N 1
ATOM 1728 C CA . PHE A 1 209 ? -8.281 11.451 -3.207 1.00 74.44 209 PHE A CA 1
ATOM 1729 C C . PHE A 1 209 ? -8.384 11.610 -4.730 1.00 74.44 209 PHE A C 1
ATOM 1731 O O . PHE A 1 209 ? -9.472 11.454 -5.280 1.00 74.44 209 PHE A O 1
ATOM 1738 N N . ASN A 1 210 ? -7.263 11.822 -5.422 1.00 74.12 210 ASN A N 1
ATOM 1739 C CA . ASN A 1 210 ? -7.270 11.975 -6.878 1.00 74.12 210 ASN A CA 1
ATOM 1740 C C . ASN A 1 210 ? -7.655 10.662 -7.566 1.00 74.12 210 ASN A C 1
ATOM 1742 O O . ASN A 1 210 ? -8.463 10.662 -8.493 1.00 74.12 210 ASN A O 1
ATOM 1746 N N . CYS A 1 211 ? -7.159 9.527 -7.056 1.00 76.00 211 CYS A N 1
ATOM 1747 C CA . CYS A 1 211 ? -7.564 8.211 -7.549 1.00 76.00 211 CYS A CA 1
ATOM 1748 C C . CYS A 1 211 ? -9.073 7.971 -7.372 1.00 76.00 211 CYS A C 1
ATOM 1750 O O . CYS A 1 211 ? -9.707 7.364 -8.236 1.00 76.00 211 CYS A O 1
ATOM 1752 N N . LEU A 1 212 ? -9.653 8.436 -6.259 1.00 74.38 212 LEU A N 1
ATOM 1753 C CA . LEU A 1 212 ? -11.086 8.314 -5.982 1.00 74.38 212 LEU A CA 1
ATOM 1754 C C . LEU A 1 212 ? -11.918 9.202 -6.917 1.00 74.38 212 LEU A C 1
ATOM 1756 O O . LEU A 1 212 ? -12.959 8.768 -7.410 1.00 74.38 212 LEU A O 1
ATOM 1760 N N . GLU A 1 213 ? -11.468 10.424 -7.204 1.00 69.69 213 GLU A N 1
ATOM 1761 C CA . GLU A 1 213 ? -12.128 11.299 -8.179 1.00 69.69 213 GLU A CA 1
ATOM 1762 C C . GLU A 1 213 ? -12.090 10.721 -9.600 1.00 69.69 213 GLU A C 1
ATOM 1764 O O . GLU A 1 213 ? -13.113 10.707 -10.290 1.00 69.69 213 GLU A O 1
ATOM 1769 N N . GLU A 1 214 ? -10.940 10.206 -10.039 1.00 63.50 214 GLU A N 1
ATOM 1770 C CA . GLU A 1 214 ? -10.788 9.545 -11.341 1.00 63.50 214 GLU A CA 1
ATOM 1771 C C . GLU A 1 214 ? -11.630 8.268 -11.444 1.00 63.50 214 GLU A C 1
ATOM 1773 O O . GLU A 1 214 ? -12.331 8.065 -12.439 1.00 63.50 214 GLU A O 1
ATOM 1778 N N . GLY A 1 215 ? -11.625 7.431 -10.402 1.00 59.97 215 GLY A N 1
ATOM 1779 C CA . GLY A 1 215 ? -12.466 6.235 -10.320 1.00 59.97 215 GLY A CA 1
ATOM 1780 C C . GLY A 1 215 ? -13.953 6.570 -10.455 1.00 59.97 215 GLY A C 1
ATOM 1781 O O . GLY A 1 215 ? -14.664 5.946 -11.246 1.00 59.97 215 GLY A O 1
ATOM 1782 N N . ASN A 1 216 ? -14.415 7.620 -9.772 1.00 59.44 216 ASN A N 1
ATOM 1783 C CA . ASN A 1 216 ? -15.798 8.093 -9.860 1.00 59.44 216 ASN A CA 1
ATOM 1784 C C . ASN A 1 216 ? -16.172 8.618 -11.256 1.00 59.44 216 ASN A C 1
ATOM 1786 O O . ASN A 1 216 ? -17.305 8.416 -11.696 1.00 59.44 216 ASN A O 1
ATOM 1790 N N . LYS A 1 217 ? -15.247 9.269 -11.974 1.00 59.59 217 LYS A N 1
ATOM 1791 C CA . LYS A 1 217 ? -15.467 9.690 -13.372 1.00 59.59 217 LYS A CA 1
ATOM 1792 C C . LYS A 1 217 ? -15.591 8.483 -14.305 1.00 59.59 217 LYS A C 1
ATOM 1794 O O . LYS A 1 217 ? -16.503 8.440 -15.125 1.00 59.59 217 LYS A O 1
ATOM 1799 N N . ASN A 1 218 ? -14.737 7.476 -14.134 1.00 55.06 218 ASN A N 1
ATOM 1800 C CA . ASN A 1 218 ? -14.759 6.259 -14.949 1.00 55.06 218 ASN A CA 1
ATOM 1801 C C . ASN A 1 218 ? -16.002 5.389 -14.696 1.00 55.06 218 ASN A C 1
ATOM 1803 O O . ASN A 1 218 ? -16.506 4.768 -15.628 1.00 55.06 218 ASN A O 1
ATOM 1807 N N . HIS A 1 219 ? -16.527 5.374 -13.467 1.00 53.16 219 HIS A N 1
ATOM 1808 C CA . HIS A 1 219 ? -17.772 4.680 -13.121 1.00 53.16 219 HIS A CA 1
ATOM 1809 C C . HIS A 1 219 ? -19.040 5.358 -13.656 1.00 53.16 219 HIS A C 1
ATOM 1811 O O . HIS A 1 219 ? -20.039 4.675 -13.828 1.00 53.16 219 HIS A O 1
ATOM 1817 N N . LYS A 1 220 ? -19.020 6.671 -13.923 1.00 48.41 220 LYS A N 1
ATOM 1818 C CA . LYS A 1 220 ? -20.156 7.391 -14.531 1.00 48.41 220 LYS A CA 1
ATOM 1819 C C . LYS A 1 220 ? -20.241 7.240 -16.055 1.00 48.41 220 LYS A C 1
ATOM 1821 O O . LYS A 1 220 ? -21.282 7.542 -16.623 1.00 48.41 220 LYS A O 1
ATOM 1826 N N . ASN A 1 221 ? -19.160 6.794 -16.695 1.00 43.34 221 ASN A N 1
ATOM 1827 C CA . ASN A 1 221 ? -19.055 6.623 -18.148 1.00 43.34 221 ASN A CA 1
ATOM 1828 C C . ASN A 1 221 ? -19.180 5.149 -18.597 1.00 43.34 221 ASN A C 1
ATOM 1830 O O . ASN A 1 221 ? -18.860 4.834 -19.742 1.00 43.34 221 ASN A O 1
ATOM 1834 N N . ARG A 1 222 ? -19.600 4.250 -17.700 1.00 39.62 222 ARG A N 1
ATOM 1835 C CA . ARG A 1 222 ? -19.924 2.840 -17.962 1.00 39.62 222 ARG A CA 1
ATOM 1836 C C . ARG A 1 222 ? -21.351 2.568 -17.517 1.00 39.62 222 ARG A C 1
ATOM 1838 O O . ARG A 1 222 ? -21.996 1.735 -18.182 1.00 39.62 222 ARG A O 1
#

Sequence (222 aa):
GAVREGRIIPWDTDIDLGAMCSEADKLIRKIPELEQKGFKVDITDFRFIMFRKPVAISIALYRIRGNKAWLLCCKKASKFNSIMRYFSLLADRILYRNLTSKSKMPLRERIAFALIPSFADYAIRKFVFKVSEWLGEEYCAQVVPKFYFENLDSISFYGMTFNIPSHVHEYLSLWYGKNWMEPDPNWAYEYGTIDLSFDIGRREDLSIFNCLEEGNKNHKNR

Foldseek 3Di:
DCPQPLDDDPLDQEAEAEDALLCVVVVLLCQLVLVVVVWDWFAALFWTWTDDPPYIYIYGHWYDDDQKIKTKDWPDFFPDDPVLVVLNRLLRCLVNVVPHDPVSDDPVSVVVNVPDDNVCSLVSNVVSVVVRVVSPTDMAMDMDGCQQPPDWDWGQHPNDIDTGGPVNLVVVCLFQNPVNSDDDPPGDGDHHPNDVPDDPPDCSCSGSVVSNVVSVVVVVVD